Protein AF-0000000077292431 (afdb_homodimer)

Sequence (352 aa):
MPNAINTTAIQNATPGGQATSVAALAFNIATGLFAIATLGKRRKRHDHHDHYSYDQGYDHMLQESLFKVLSDLDEPSCLALGLCYAIGVPQHLATTVHTSLITMLSPETPAPFPWPEVNKAVTKYQYAALVGQWARMTEDKSMCQRVFPSCTLTPTQVIKSLSDMKISCHKGPDYNMPNAINTTAIQNATPGGQATSVAALAFNIATGLFAIATLGKRRKRHDHHDHYSYDQGYDHMLQESLFKVLSDLDEPSCLALGLCYAIGVPQHLATTVHTSLITMLSPETPAPFPWPEVNKAVTKYQYAALVGQWARMTEDKSMCQRVFPSCTLTPTQVIKSLSDMKISCHKGPDYN

Radius of gyration: 24.67 Å; Cα contacts (8 Å, |Δi|>4): 367; chains: 2; bounding box: 70×83×71 Å

Nearest PDB structures (foldseek):
  8q3i-assembly1_F  TM=2.383E-01  e=2.794E+00  Mycolicibacterium smegmatis MC2 155
  8q3i-assembly1_F  TM=2.455E-01  e=3.256E+00  Mycolicibacterium smegmatis MC2 155

Foldseek 3Di:
DPPPPPPPVQPPQDPLRNLLVLLQVLVVLLVVLQVVLVVVVVVPVPPPDDCVVVVVVVSVVSVLVSLVVSLVSCVLCLLLLLQLQLLQDDPVPHDPLSVVSCCRLPVDQQDDDDPVCCPGSSNSNSVSNVQSPVCNVVVPNCSSCVVRVSRPDHNVRSSVSNVVSVVVVVPPPPPD/DPPPPPPPVQPPQDPLRNLLVLLQVLVVLLVVLQVVLVVV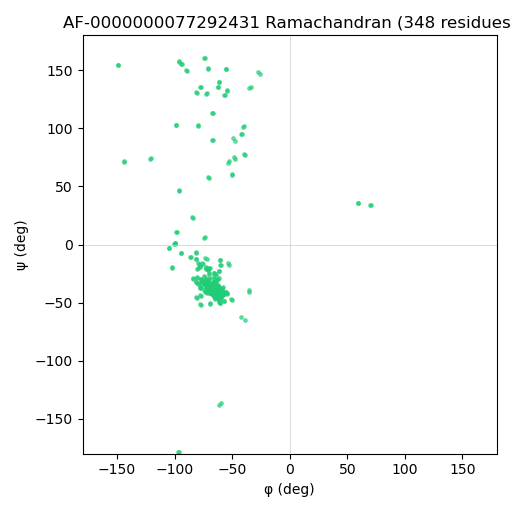VVVPVPPPDDCVVVVVVVSVVSVLVSLVVSLVSCVLCLLLLLQLLLLQDDPVPHDPLSVVSCCRLPVDQQDDDDPVCCPGSSNSNSVSNVQSPVCNVVVPNCSSCVVRVSRPDDNVSSSVSNVVSVVVVVPPPPPD

Secondary structure (DSSP, 8-state):
------GGGGTTS-HHHHHHHHHHHHHHHHHHHHHHHHHHHHHTTS--SSTHHHHHHHHHHHHHHHHHHHHHHTTT-HHHHHHHHHHHS-GGG--HHHHHHHHHH--SPP-PPPGGGTTSHHHHHHHHHHHHHHHHHHT-TTHHHHH-TT--S-HHHHHHHHHHHHHHHHS-----/------GGGGTTS-HHHHHHHHHHHHHHHHHHHHHHHHHHHHHTTT--SSTHHHHHHHHHHHHHHHHHHHHHHTTT-HHHHHHHHHHHS-GGG--HHHHHHHHHH--SPP-PPPGGGTTSHHHHHHHHHHHHHHHHHHT-TTHHHHH-TT--S-HHHHHHHHHHHHHHHHS-----

pLDDT: mean 74.59, std 23.17, range [25.44, 98.25]

Solvent-accessible surface area (backbone atoms only — not comparable to full-atom values): 19201 Å² total; per-residue (Å²): 133,84,82,72,78,77,70,62,80,73,63,77,45,51,85,73,41,48,50,49,47,32,31,36,50,24,46,51,49,44,52,52,51,49,52,52,53,54,55,53,57,61,62,49,68,67,69,78,82,85,63,63,68,63,48,54,52,50,49,49,50,50,50,51,50,49,27,38,54,34,43,63,49,25,68,46,30,37,51,36,25,29,36,7,41,40,55,27,45,56,74,92,73,55,50,71,61,34,52,50,41,38,56,71,66,44,69,57,79,67,51,87,64,43,55,94,45,61,83,42,48,57,35,59,39,41,48,21,34,36,49,6,47,48,22,43,76,69,68,37,88,58,46,42,58,60,27,34,62,68,25,86,60,52,54,68,54,39,50,52,46,44,45,57,46,52,52,51,64,67,58,52,81,74,80,119,132,85,82,73,76,77,71,64,79,72,63,78,45,52,85,76,40,47,51,48,48,32,30,36,50,24,47,51,50,45,53,53,51,49,51,51,54,54,54,55,56,61,62,49,67,67,70,77,80,83,63,64,68,61,49,53,53,52,49,49,51,50,50,49,50,49,27,38,54,37,42,62,50,26,68,45,30,37,51,35,24,30,37,8,40,41,54,27,44,57,73,91,72,57,50,71,60,33,52,51,42,36,56,70,66,43,72,58,80,66,51,88,66,44,54,94,46,61,84,42,48,59,36,57,39,39,47,20,33,37,49,6,47,48,22,42,75,68,69,39,88,57,46,43,55,61,28,32,61,70,24,85,61,52,52,68,54,40,48,51,44,45,47,56,47,52,53,52,65,67,57,52,81,76,80,117

Structure (mmCIF, N/CA/C/O backbone):
data_AF-0000000077292431-model_v1
#
loop_
_entity.id
_entity.type
_entity.pdbx_description
1 polymer 'Uncharacterized protein'
#
loop_
_atom_site.group_PDB
_atom_site.id
_atom_site.type_symbol
_atom_site.label_atom_id
_atom_site.label_alt_id
_atom_site.label_comp_id
_atom_site.label_asym_id
_atom_site.label_entity_id
_atom_site.label_seq_id
_atom_site.pdbx_PDB_ins_code
_atom_site.Cartn_x
_atom_site.Cartn_y
_atom_site.Cartn_z
_atom_site.occupancy
_atom_site.B_iso_or_equiv
_atom_site.auth_seq_id
_atom_site.auth_comp_id
_atom_site.auth_asym_id
_atom_site.auth_atom_id
_atom_site.pdbx_PDB_model_num
ATOM 1 N N . MET A 1 1 ? -6.938 -15.164 -47.5 1 25.44 1 MET A N 1
ATOM 2 C CA . MET A 1 1 ? -7.629 -16.125 -46.656 1 25.44 1 MET A CA 1
ATOM 3 C C . MET A 1 1 ? -7.441 -15.781 -45.188 1 25.44 1 MET A C 1
ATOM 5 O O . MET A 1 1 ? -6.309 -15.633 -44.719 1 25.44 1 MET A O 1
ATOM 9 N N . PRO A 1 2 ? -8.445 -15.047 -44.5 1 29.5 2 PRO A N 1
ATOM 10 C CA . PRO A 1 2 ? -8.398 -14.336 -43.219 1 29.5 2 PRO A CA 1
ATOM 11 C C . PRO A 1 2 ? -8.242 -15.281 -42.031 1 29.5 2 PRO A C 1
ATOM 13 O O . PRO A 1 2 ? -8.898 -16.328 -41.969 1 29.5 2 PRO A O 1
ATOM 16 N N . ASN A 1 3 ? -7.004 -15.586 -41.625 1 26.09 3 ASN A N 1
ATOM 17 C CA . ASN A 1 3 ? -6.645 -16.469 -40.5 1 26.09 3 ASN A CA 1
ATOM 18 C C . ASN A 1 3 ? -7.426 -16.109 -39.25 1 26.09 3 ASN A C 1
ATOM 20 O O . ASN A 1 3 ? -7.227 -15.039 -38.656 1 26.09 3 ASN A O 1
ATOM 24 N N . ALA A 1 4 ? -8.773 -16.469 -39.156 1 26.09 4 ALA A N 1
ATOM 25 C CA . ALA A 1 4 ? -9.734 -16.375 -38.062 1 26.09 4 ALA A CA 1
ATOM 26 C C . ALA A 1 4 ? -9.188 -17.031 -36.812 1 26.09 4 ALA A C 1
ATOM 28 O O . ALA A 1 4 ? -8.992 -18.25 -36.75 1 26.09 4 ALA A O 1
ATOM 29 N N . ILE A 1 5 ? -8.195 -16.453 -36.125 1 30.31 5 ILE A N 1
ATOM 30 C CA . ILE A 1 5 ? -7.789 -16.906 -34.812 1 30.31 5 ILE A CA 1
ATOM 31 C C . ILE A 1 5 ? -9.023 -17.219 -33.969 1 30.31 5 ILE A C 1
ATOM 33 O O . ILE A 1 5 ? -9.914 -16.375 -33.844 1 30.31 5 ILE A O 1
ATOM 37 N N . ASN A 1 6 ? -9.469 -18.453 -33.906 1 27 6 ASN A N 1
ATOM 38 C CA . ASN A 1 6 ? -10.609 -19.016 -33.188 1 27 6 ASN A CA 1
ATOM 39 C C . ASN A 1 6 ? -10.641 -18.547 -31.734 1 27 6 ASN A C 1
ATOM 41 O O . ASN A 1 6 ? -9.789 -18.938 -30.922 1 27 6 ASN A O 1
ATOM 45 N N . THR A 1 7 ? -11.234 -17.5 -31.359 1 30.98 7 THR A N 1
ATOM 46 C CA . THR A 1 7 ? -11.602 -16.891 -30.094 1 30.98 7 THR A CA 1
ATOM 47 C C . THR A 1 7 ? -12.391 -17.859 -29.234 1 30.98 7 THR A C 1
ATOM 49 O O . THR A 1 7 ? -12.781 -17.531 -28.109 1 30.98 7 THR A O 1
ATOM 52 N N . THR A 1 8 ? -12.914 -18.922 -29.797 1 29.17 8 THR A N 1
ATOM 53 C CA . THR A 1 8 ? -13.898 -19.719 -29.078 1 29.17 8 THR A CA 1
ATOM 54 C C . THR A 1 8 ? -13.242 -20.453 -27.906 1 29.17 8 THR A C 1
ATOM 56 O O . THR A 1 8 ? -13.93 -20.953 -27.016 1 29.17 8 THR A O 1
ATOM 59 N N . ALA A 1 9 ? -12.008 -20.938 -28.047 1 32.22 9 ALA A N 1
ATOM 60 C CA . ALA A 1 9 ? -11.492 -21.812 -27 1 32.22 9 ALA A CA 1
ATOM 61 C C . ALA A 1 9 ? -11.469 -21.094 -25.656 1 32.22 9 ALA A C 1
ATOM 63 O O . ALA A 1 9 ? -11.234 -21.719 -24.609 1 32.22 9 ALA A O 1
ATOM 64 N N . ILE A 1 10 ? -11.539 -19.766 -25.625 1 34.06 10 ILE A N 1
ATOM 65 C CA . ILE A 1 10 ? -11.398 -19.109 -24.344 1 34.06 10 ILE A CA 1
ATOM 66 C C . ILE A 1 10 ? -12.719 -19.172 -23.578 1 34.06 10 ILE A C 1
ATOM 68 O O . ILE A 1 10 ? -12.797 -18.766 -22.422 1 34.06 10 ILE A O 1
ATOM 72 N N . GLN A 1 11 ? -13.812 -19.469 -24.188 1 33.56 11 GLN A N 1
ATOM 73 C CA . GLN A 1 11 ? -15.109 -19.281 -23.547 1 33.56 11 GLN A CA 1
ATOM 74 C C . GLN A 1 11 ? -15.383 -20.406 -22.531 1 33.56 11 GLN A C 1
ATOM 76 O O . GLN A 1 11 ? -16.109 -20.188 -21.547 1 33.56 11 GLN A O 1
ATOM 81 N N . ASN A 1 12 ? -15.281 -21.625 -22.891 1 31.77 12 ASN A N 1
ATOM 82 C CA . ASN A 1 12 ? -15.867 -22.688 -22.078 1 31.77 12 ASN A CA 1
ATOM 83 C C . ASN A 1 12 ? -15.055 -22.938 -20.812 1 31.77 12 ASN A C 1
ATOM 85 O O . ASN A 1 12 ? -15.031 -24.062 -20.297 1 31.77 12 ASN A O 1
ATOM 89 N N . ALA A 1 13 ? -14.047 -22.172 -20.484 1 34.59 13 ALA A N 1
ATOM 90 C CA . ALA A 1 13 ? -13.375 -22.531 -19.234 1 34.59 13 ALA A CA 1
ATOM 91 C C . ALA A 1 13 ? -14.289 -22.312 -18.047 1 34.59 13 ALA A C 1
ATOM 93 O O . ALA A 1 13 ? -14.961 -21.281 -17.953 1 34.59 13 ALA A O 1
ATOM 94 N N . THR A 1 14 ? -14.727 -23.25 -17.344 1 36.59 14 THR A N 1
ATOM 95 C CA . THR A 1 14 ? -15.477 -23.219 -16.094 1 36.59 14 THR A CA 1
ATOM 96 C C . THR A 1 14 ? -15.031 -22.062 -15.219 1 36.59 14 THR A C 1
ATOM 98 O O . THR A 1 14 ? -13.852 -21.719 -15.195 1 36.59 14 THR A O 1
ATOM 101 N N . PRO A 1 15 ? -16.047 -21.312 -14.633 1 43.06 15 PRO A N 1
ATOM 102 C CA . PRO A 1 15 ? -15.688 -20.125 -13.867 1 43.06 15 PRO A CA 1
ATOM 103 C C . PRO A 1 15 ? -14.375 -20.281 -13.102 1 43.06 15 PRO A C 1
ATOM 105 O O . PRO A 1 15 ? -13.625 -19.312 -12.953 1 43.06 15 PRO A O 1
ATOM 108 N N . GLY A 1 16 ? -14.055 -21.406 -12.523 1 47.59 16 GLY A N 1
ATOM 109 C CA . GLY A 1 16 ? -12.797 -21.797 -11.906 1 47.59 16 GLY A CA 1
ATOM 110 C C . GLY A 1 16 ? -11.648 -21.875 -12.891 1 47.59 16 GLY A C 1
ATOM 111 O O . GLY A 1 16 ? -10.484 -21.781 -12.5 1 47.59 16 GLY A O 1
ATOM 112 N N . GLY A 1 17 ? -11.93 -22.125 -14.102 1 51 17 GLY A N 1
ATOM 113 C CA . GLY A 1 17 ? -10.969 -22.422 -15.148 1 51 17 GLY A CA 1
ATOM 114 C C . GLY A 1 17 ? -10.297 -21.172 -15.703 1 51 17 GLY A C 1
ATOM 115 O O . GLY A 1 17 ? -9.117 -21.203 -16.047 1 51 17 GLY A O 1
ATOM 116 N N . GLN A 1 18 ? -11.07 -20.172 -15.695 1 53.16 18 GLN A N 1
ATOM 117 C CA . GLN A 1 18 ? -10.531 -18.984 -16.344 1 53.16 18 GLN A CA 1
ATOM 118 C C . GLN A 1 18 ? -9.469 -18.328 -15.469 1 53.16 18 GLN A C 1
ATOM 120 O O . GLN A 1 18 ? -8.43 -17.891 -15.977 1 53.16 18 GLN A O 1
ATOM 125 N N . ALA A 1 19 ? -9.727 -18.328 -14.203 1 57.84 19 ALA A N 1
ATOM 126 C CA . ALA A 1 19 ? -8.742 -17.703 -13.328 1 57.84 19 ALA A CA 1
ATOM 127 C C . ALA A 1 19 ? -7.445 -18.5 -13.297 1 57.84 19 ALA A C 1
ATOM 129 O O . ALA A 1 19 ? -6.355 -17.922 -13.305 1 57.84 19 ALA A O 1
ATOM 130 N N . THR A 1 20 ? -7.641 -19.844 -13.305 1 59.38 20 THR A N 1
ATOM 131 C CA . THR A 1 20 ? -6.449 -20.688 -13.266 1 59.38 20 THR A CA 1
ATOM 132 C C . THR A 1 20 ? -5.602 -20.484 -14.516 1 59.38 20 THR A C 1
ATOM 134 O O . THR A 1 20 ? -4.375 -20.391 -14.438 1 59.38 20 THR A O 1
ATOM 137 N N . SER A 1 21 ? -6.398 -20.219 -15.562 1 65 21 SER A N 1
ATOM 138 C CA . SER A 1 21 ? -5.66 -20.094 -16.812 1 65 21 SER A CA 1
ATOM 139 C C . SER A 1 21 ? -4.949 -18.734 -16.906 1 65 21 SER A C 1
ATOM 141 O O . SER A 1 21 ? -3.797 -18.672 -17.328 1 65 21 SER A O 1
ATOM 143 N N . VAL A 1 22 ? -5.566 -17.766 -16.266 1 64.69 22 VAL A N 1
ATOM 144 C CA . VAL A 1 22 ? -4.98 -16.422 -16.375 1 64.69 22 VAL A CA 1
ATOM 145 C C . VAL A 1 22 ? -3.771 -16.312 -15.453 1 64.69 22 VAL A C 1
ATOM 147 O O . VAL A 1 22 ? -2.738 -15.758 -15.836 1 64.69 22 VAL A O 1
ATOM 150 N N . ALA A 1 23 ? -3.926 -16.938 -14.32 1 71.06 23 ALA A N 1
ATOM 151 C CA . ALA A 1 23 ? -2.805 -16.906 -13.383 1 71.06 23 ALA A CA 1
ATOM 152 C C . ALA A 1 23 ? -1.606 -17.672 -13.938 1 71.06 23 ALA A C 1
ATOM 154 O O . ALA A 1 23 ? -0.467 -17.219 -13.844 1 71.06 23 ALA A O 1
ATOM 155 N N . ALA A 1 24 ? -1.954 -18.781 -14.492 1 72.06 24 ALA A N 1
ATOM 156 C CA . ALA A 1 24 ? -0.907 -19.625 -15.062 1 72.06 24 ALA A CA 1
ATOM 157 C C . ALA A 1 24 ? -0.244 -18.953 -16.266 1 72.06 24 ALA A C 1
ATOM 159 O O . ALA A 1 24 ? 0.983 -18.969 -16.391 1 72.06 24 ALA A O 1
ATOM 160 N N . LEU A 1 25 ? -1.062 -18.391 -17.078 1 68.88 25 LEU A N 1
ATOM 161 C CA . LEU A 1 25 ? -0.536 -17.672 -18.234 1 68.88 25 LEU A CA 1
ATOM 162 C C . LEU A 1 25 ? 0.327 -16.484 -17.797 1 68.88 25 LEU A C 1
ATOM 164 O O . LEU A 1 25 ? 1.433 -16.297 -18.312 1 68.88 25 LEU A O 1
ATOM 168 N N . ALA A 1 26 ? -0.159 -15.75 -16.812 1 74.44 26 ALA A N 1
ATOM 169 C CA . ALA A 1 26 ? 0.609 -14.617 -16.297 1 74.44 26 ALA A CA 1
ATOM 170 C C . ALA A 1 26 ? 1.941 -15.07 -15.719 1 74.44 26 ALA A C 1
ATOM 172 O O . ALA A 1 26 ? 2.967 -14.414 -15.906 1 74.44 26 ALA A O 1
ATOM 173 N N . PHE A 1 27 ? 1.897 -16.188 -15.125 1 74 27 PHE A N 1
ATOM 174 C CA . PHE A 1 27 ? 3.111 -16.719 -14.516 1 74 27 PHE A CA 1
ATOM 175 C C . PHE A 1 27 ? 4.105 -17.156 -15.586 1 74 27 PHE A C 1
ATOM 177 O O . PHE A 1 27 ? 5.305 -16.891 -15.461 1 74 27 PHE A O 1
ATOM 184 N N . ASN A 1 28 ? 3.635 -17.766 -16.609 1 68.94 28 ASN A N 1
ATOM 185 C CA . ASN A 1 28 ? 4.512 -18.188 -17.688 1 68.94 28 ASN A CA 1
ATOM 186 C C . ASN A 1 28 ? 5.148 -16.984 -18.391 1 68.94 28 ASN A C 1
ATOM 188 O O . ASN A 1 28 ? 6.34 -17 -18.719 1 68.94 28 ASN A O 1
ATOM 192 N N . ILE A 1 29 ? 4.359 -15.984 -18.5 1 66 29 ILE A N 1
ATOM 193 C CA . ILE A 1 29 ? 4.867 -14.766 -19.125 1 66 29 ILE A CA 1
ATOM 194 C C . ILE A 1 29 ? 5.883 -14.102 -18.203 1 66 29 ILE A C 1
ATOM 196 O O . ILE A 1 29 ? 6.949 -13.672 -18.641 1 66 29 ILE A O 1
ATOM 200 N N . ALA A 1 30 ? 5.547 -14.234 -16.938 1 71.75 30 ALA A N 1
ATOM 201 C CA . ALA A 1 30 ? 6.473 -13.656 -15.961 1 71.75 30 ALA A CA 1
ATOM 202 C C . ALA A 1 30 ? 7.812 -14.398 -15.977 1 71.75 30 ALA A C 1
ATOM 204 O O . ALA A 1 30 ? 8.875 -13.766 -16 1 71.75 30 ALA A O 1
ATOM 205 N N . THR A 1 31 ? 7.73 -15.648 -16.031 1 69.81 31 THR A N 1
ATOM 206 C CA . THR A 1 31 ? 8.945 -16.453 -16.047 1 69.81 31 THR A CA 1
ATOM 207 C C . THR A 1 31 ? 9.758 -16.188 -17.312 1 69.81 31 THR A C 1
ATOM 209 O O . THR A 1 31 ? 10.977 -16.047 -17.266 1 69.81 31 THR A O 1
ATOM 212 N N . GLY A 1 32 ? 9.062 -16.141 -18.359 1 65.56 32 GLY A N 1
ATOM 213 C CA . GLY A 1 32 ? 9.727 -15.844 -19.625 1 65.56 32 GLY A CA 1
ATOM 214 C C . GLY A 1 32 ? 10.359 -14.469 -19.656 1 65.56 32 GLY A C 1
ATOM 215 O O . GLY A 1 32 ? 11.516 -14.32 -20.047 1 65.56 32 GLY A O 1
ATOM 216 N N . LEU A 1 33 ? 9.625 -13.523 -19.172 1 64.69 33 LEU A N 1
ATOM 217 C CA . LEU A 1 33 ? 10.086 -12.148 -19.188 1 64.69 33 LEU A CA 1
ATOM 218 C C . LEU A 1 33 ? 11.273 -11.961 -18.234 1 64.69 33 LEU A C 1
ATOM 220 O O . LEU A 1 33 ? 12.234 -11.273 -18.578 1 64.69 33 LEU A O 1
ATOM 224 N N . PHE A 1 34 ? 11.234 -12.617 -17.156 1 65.62 34 PHE A N 1
ATOM 225 C CA . PHE A 1 34 ? 12.297 -12.461 -16.172 1 65.62 34 PHE A CA 1
ATOM 226 C C . PHE A 1 34 ? 13.547 -13.219 -16.609 1 65.62 34 PHE A C 1
ATOM 228 O O . PHE A 1 34 ? 14.672 -12.805 -16.297 1 65.62 34 PHE A O 1
ATOM 235 N N . ALA A 1 35 ? 13.289 -14.297 -17.328 1 62.72 35 ALA A N 1
ATOM 236 C CA . ALA A 1 35 ? 14.422 -15.008 -17.922 1 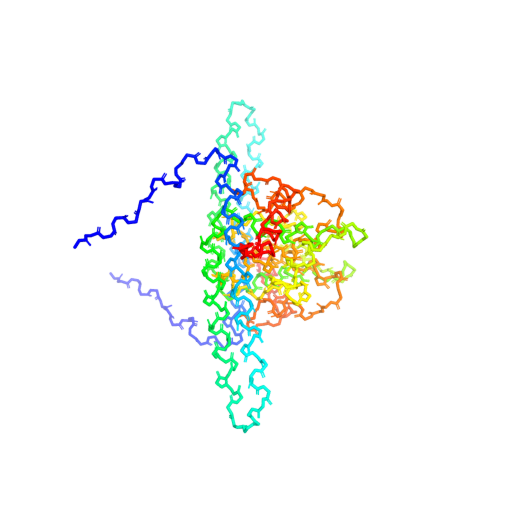62.72 35 ALA A CA 1
ATOM 237 C C . ALA A 1 35 ? 15.133 -14.133 -18.953 1 62.72 35 ALA A C 1
ATOM 239 O O . ALA A 1 35 ? 16.359 -14.094 -19 1 62.72 35 ALA A O 1
ATOM 240 N N . ILE A 1 36 ? 14.391 -13.391 -19.609 1 55.88 36 ILE A N 1
ATOM 241 C CA . ILE A 1 36 ? 14.938 -12.5 -20.609 1 55.88 36 ILE A CA 1
ATOM 242 C C . ILE A 1 36 ? 15.672 -11.344 -19.938 1 55.88 36 ILE A C 1
ATOM 244 O O . ILE A 1 36 ? 16.766 -10.969 -20.359 1 55.88 36 ILE A O 1
ATOM 248 N N . ALA A 1 37 ? 15.133 -10.875 -18.922 1 58.09 37 ALA A N 1
ATOM 249 C CA . ALA A 1 37 ? 15.727 -9.734 -18.219 1 58.09 37 ALA A CA 1
ATOM 250 C C . ALA A 1 37 ? 17.031 -10.141 -17.531 1 58.09 37 ALA A C 1
ATOM 252 O O . ALA A 1 37 ? 17.969 -9.352 -17.469 1 58.09 37 ALA A O 1
ATOM 253 N N . THR A 1 38 ? 17.125 -11.25 -16.922 1 56.38 38 THR A N 1
ATOM 254 C CA . THR A 1 38 ? 18.297 -11.758 -16.25 1 56.38 38 THR A CA 1
ATOM 255 C C . THR A 1 38 ? 19.406 -12.094 -17.25 1 56.38 38 THR A C 1
ATOM 257 O O . THR A 1 38 ? 20.594 -11.938 -16.938 1 56.38 38 THR A O 1
ATOM 260 N N . LEU A 1 39 ? 19.109 -12.602 -18.359 1 52.38 39 LEU A N 1
ATOM 261 C CA . LEU A 1 39 ? 20.078 -12.883 -19.422 1 52.38 39 LEU A CA 1
ATOM 262 C C . LEU A 1 39 ? 20.672 -11.594 -19.969 1 52.38 39 LEU A C 1
ATOM 264 O O . LEU A 1 39 ? 21.828 -11.555 -20.375 1 52.38 39 LEU A O 1
ATOM 268 N N . GLY A 1 40 ? 19.938 -10.617 -19.906 1 45.31 40 GLY A N 1
ATOM 269 C CA . GLY A 1 40 ? 20.438 -9.32 -20.344 1 45.31 40 GLY A CA 1
ATOM 270 C C . GLY A 1 40 ? 21.422 -8.703 -19.375 1 45.31 40 GLY A C 1
ATOM 271 O O . GLY A 1 40 ? 22.344 -8 -19.781 1 45.31 40 GLY A O 1
ATOM 272 N N . LYS A 1 41 ? 21.297 -8.977 -18.078 1 49.59 41 LYS A N 1
ATOM 273 C CA . LYS A 1 41 ? 22.266 -8.484 -17.109 1 49.59 41 LYS A CA 1
ATOM 274 C C . LYS A 1 41 ? 23.609 -9.211 -17.266 1 49.59 41 LYS A C 1
ATOM 276 O O . LYS A 1 41 ? 24.672 -8.633 -17.016 1 49.59 41 LYS A O 1
ATOM 281 N N . ARG A 1 42 ? 23.719 -10.523 -17.578 1 46.16 42 ARG A N 1
ATOM 282 C CA . ARG A 1 42 ? 24.953 -11.266 -17.766 1 46.16 42 ARG A CA 1
ATOM 283 C C . ARG A 1 42 ? 25.703 -10.766 -19 1 46.16 42 ARG A C 1
ATOM 285 O O . ARG A 1 42 ? 26.938 -10.75 -19.016 1 46.16 42 ARG A O 1
ATOM 292 N N . ARG A 1 43 ? 25.156 -10.398 -19.938 1 42.31 43 ARG A N 1
ATOM 293 C CA . ARG A 1 43 ? 25.922 -9.93 -21.078 1 42.31 43 ARG A CA 1
ATOM 294 C C . ARG A 1 43 ? 26.562 -8.57 -20.797 1 42.31 43 ARG A C 1
ATOM 296 O O . ARG A 1 43 ? 27.516 -8.172 -21.469 1 42.31 43 ARG A O 1
ATOM 303 N N . LYS A 1 44 ? 26 -7.938 -19.875 1 43.16 44 LYS A N 1
ATOM 304 C CA . LYS A 1 44 ? 26.562 -6.605 -19.703 1 43.16 44 LYS A CA 1
ATOM 305 C C . LYS A 1 44 ? 27.859 -6.664 -18.891 1 43.16 44 LYS A C 1
ATOM 307 O O . LYS A 1 44 ? 28.562 -5.66 -18.75 1 43.16 44 LYS A O 1
ATOM 312 N N . ARG A 1 45 ? 27.969 -7.758 -18.156 1 41.62 45 ARG A N 1
ATOM 313 C CA . ARG A 1 45 ? 29.188 -7.625 -17.375 1 41.62 45 ARG A CA 1
ATOM 314 C C . ARG A 1 45 ? 30.406 -7.516 -18.297 1 41.62 45 ARG A C 1
ATOM 316 O O . ARG A 1 45 ? 31.531 -7.297 -17.828 1 41.62 45 ARG A O 1
ATOM 323 N N . HIS A 1 46 ? 30.344 -8.086 -19.422 1 35.19 46 HIS A N 1
ATOM 324 C CA . HIS A 1 46 ? 31.641 -7.977 -20.062 1 35.19 46 HIS A CA 1
ATOM 325 C C . HIS A 1 46 ? 31.938 -6.535 -20.469 1 35.19 46 HIS A C 1
ATOM 327 O O . HIS A 1 46 ? 33.062 -6.207 -20.844 1 35.19 46 HIS A O 1
ATOM 333 N N . ASP A 1 47 ? 31.094 -5.809 -21.141 1 37.41 47 ASP A N 1
ATOM 334 C CA . ASP A 1 47 ? 31.672 -4.602 -21.734 1 37.41 47 ASP A CA 1
ATOM 335 C C . ASP A 1 47 ? 31.797 -3.492 -20.688 1 37.41 47 ASP A C 1
ATOM 337 O O . ASP A 1 47 ? 30.797 -3.092 -20.078 1 37.41 47 ASP A O 1
ATOM 341 N N . HIS A 1 48 ? 32.938 -3.186 -20.109 1 35.06 48 HIS A N 1
ATOM 342 C CA . HIS A 1 48 ? 33.5 -2.279 -19.109 1 35.06 48 HIS A CA 1
ATOM 343 C C . HIS A 1 48 ? 32.875 -0.891 -19.219 1 35.06 48 HIS A C 1
ATOM 345 O O . HIS A 1 48 ? 32.969 -0.091 -18.297 1 35.06 48 HIS A O 1
ATOM 351 N N . HIS A 1 49 ? 33.156 -0.167 -20.484 1 35.34 49 HIS A N 1
ATOM 352 C CA . HIS A 1 49 ? 33.375 1.277 -20.422 1 35.34 49 HIS A CA 1
ATOM 353 C C . HIS A 1 49 ? 32.125 1.979 -19.875 1 35.34 49 HIS A C 1
ATOM 355 O O . HIS A 1 49 ? 32.219 2.674 -18.859 1 35.34 49 HIS A O 1
ATOM 361 N N . ASP A 1 50 ? 31.734 3.193 -20.531 1 37.06 50 ASP A N 1
ATOM 362 C CA . ASP A 1 50 ? 31.047 4.453 -20.297 1 37.06 50 ASP A CA 1
ATOM 363 C C . ASP A 1 50 ? 29.547 4.234 -20.125 1 37.06 50 ASP A C 1
ATOM 365 O O . ASP A 1 50 ? 28.781 5.191 -20 1 37.06 50 ASP A O 1
ATOM 369 N N . HIS A 1 51 ? 28.859 3.137 -20.562 1 37.25 51 HIS A N 1
ATOM 370 C CA . HIS A 1 51 ? 27.438 3.025 -20.875 1 37.25 51 HIS A CA 1
ATOM 371 C C . HIS A 1 51 ? 26.625 2.74 -19.625 1 37.25 51 HIS A C 1
ATOM 373 O O . HIS A 1 51 ? 25.547 2.129 -19.703 1 37.25 51 HIS A O 1
ATOM 379 N N . TYR A 1 52 ? 27.047 3.039 -18.578 1 39.91 52 TYR A N 1
ATOM 380 C CA . TYR A 1 52 ? 26.422 2.682 -17.312 1 39.91 52 TYR A CA 1
ATOM 381 C C . TYR A 1 52 ? 25.016 3.277 -17.219 1 39.91 52 TYR A C 1
ATOM 383 O O . TYR A 1 52 ? 24.094 2.623 -16.734 1 39.91 52 TYR A O 1
ATOM 391 N N . SER A 1 53 ? 24.875 4.621 -17.5 1 45.62 53 SER A N 1
ATOM 392 C CA . SER A 1 53 ? 23.641 5.34 -17.203 1 45.62 53 SER A CA 1
ATOM 393 C C . SER A 1 53 ? 22.5 4.863 -18.078 1 45.62 53 SER A C 1
ATOM 395 O O . SER A 1 53 ? 21.359 4.766 -17.625 1 45.62 53 SER A O 1
ATOM 397 N N . TYR A 1 54 ? 22.812 4.598 -19.422 1 41.25 54 TYR A N 1
ATOM 398 C CA . TYR A 1 54 ? 21.828 4.145 -20.406 1 41.25 54 TYR A CA 1
ATOM 399 C C . TYR A 1 54 ? 21.312 2.758 -20.047 1 41.25 54 TYR A C 1
ATOM 401 O O . TYR A 1 54 ? 20.125 2.467 -20.234 1 41.25 54 TYR A O 1
ATOM 409 N N . ASP A 1 55 ? 22.094 2.057 -19.344 1 47.59 55 ASP A N 1
ATOM 410 C CA . ASP A 1 55 ? 21.734 0.667 -19.062 1 47.59 55 ASP A CA 1
ATOM 411 C C . ASP A 1 55 ? 20.734 0.576 -17.922 1 47.59 55 ASP A C 1
ATOM 413 O O . ASP A 1 55 ? 19.766 -0.183 -18 1 47.59 55 ASP A O 1
ATOM 417 N N . GLN A 1 56 ? 20.891 1.631 -17.062 1 54.31 56 GLN A N 1
ATOM 418 C CA . GLN A 1 56 ? 19.953 1.6 -15.945 1 54.31 56 GLN A CA 1
ATOM 419 C C . GLN A 1 56 ? 18.562 2.07 -16.375 1 54.31 56 GLN A C 1
ATOM 421 O O . GLN A 1 56 ? 17.547 1.494 -15.984 1 54.31 56 GLN A O 1
ATOM 426 N N . GLY A 1 57 ? 18.609 3.027 -17.281 1 58.22 57 GLY A N 1
ATOM 427 C CA . GLY A 1 57 ? 17.359 3.539 -17.828 1 58.22 57 GLY A CA 1
ATOM 428 C C . GLY A 1 57 ? 16.641 2.535 -18.703 1 58.22 57 GLY A C 1
ATOM 429 O O . GLY A 1 57 ? 15.422 2.355 -18.594 1 58.22 57 GLY A O 1
ATOM 430 N N . TYR A 1 58 ? 17.438 1.778 -19.594 1 61.75 58 TYR A N 1
ATOM 431 C CA . TYR A 1 58 ? 16.875 0.771 -20.484 1 61.75 58 TYR A CA 1
ATOM 432 C C . TYR A 1 58 ? 16.328 -0.411 -19.688 1 61.75 58 TYR A C 1
ATOM 434 O O . TYR A 1 58 ? 15.234 -0.903 -19.969 1 61.75 58 TYR A O 1
ATOM 442 N N . ASP A 1 59 ? 17.016 -0.688 -18.672 1 71.06 59 ASP A N 1
ATOM 443 C CA . ASP A 1 59 ? 16.594 -1.792 -17.828 1 71.06 59 ASP A CA 1
ATOM 444 C C . ASP A 1 59 ? 15.32 -1.438 -17.062 1 71.06 59 ASP A C 1
ATOM 446 O O . ASP A 1 59 ? 14.414 -2.262 -16.938 1 71.06 59 ASP A O 1
ATOM 450 N N . HIS A 1 60 ? 15.25 -0.126 -16.734 1 75.62 60 HIS A N 1
ATOM 451 C CA . HIS A 1 60 ? 14.055 0.303 -16.016 1 75.62 60 HIS A CA 1
ATOM 452 C C . HIS A 1 60 ? 12.844 0.339 -16.953 1 75.62 60 HIS A C 1
ATOM 454 O O . HIS A 1 60 ? 11.742 -0.056 -16.562 1 75.62 60 HIS A O 1
ATOM 460 N N . MET A 1 61 ? 13.164 0.694 -18.141 1 77.38 61 MET A N 1
ATOM 461 C CA . MET A 1 61 ? 12.086 0.754 -19.109 1 77.38 61 MET A CA 1
ATOM 462 C C . MET A 1 61 ? 11.602 -0.646 -19.484 1 77.38 61 MET A C 1
ATOM 464 O O . MET A 1 61 ? 10.398 -0.89 -19.562 1 77.38 61 MET A O 1
ATOM 468 N N . LEU A 1 62 ? 12.523 -1.516 -19.641 1 79.19 62 LEU A N 1
ATOM 469 C CA . LEU A 1 62 ? 12.18 -2.895 -19.969 1 79.19 62 LEU A CA 1
ATOM 470 C C . LEU A 1 62 ? 11.414 -3.557 -18.828 1 79.19 62 LEU A C 1
ATOM 472 O O . LEU A 1 62 ? 10.414 -4.234 -19.062 1 79.19 62 LEU A O 1
ATOM 476 N N . GLN A 1 63 ? 11.773 -3.318 -17.625 1 78.38 63 GLN A N 1
ATOM 477 C CA . GLN A 1 63 ? 11.109 -3.889 -16.469 1 78.38 63 GLN A CA 1
ATOM 478 C C . GLN A 1 63 ? 9.688 -3.361 -16.328 1 78.38 63 GLN A C 1
ATOM 480 O O . GLN A 1 63 ? 8.758 -4.129 -16.078 1 78.38 63 GLN A O 1
ATOM 485 N N . GLU A 1 64 ? 9.625 -2.096 -16.594 1 82.31 64 GLU A N 1
ATOM 486 C CA . GLU A 1 64 ? 8.289 -1.504 -16.5 1 82.31 64 GLU A CA 1
ATOM 487 C C . GLU A 1 64 ? 7.355 -2.082 -17.562 1 82.31 64 GLU A C 1
ATOM 489 O O . GLU A 1 64 ? 6.176 -2.32 -17.297 1 82.31 64 GLU A O 1
ATOM 494 N N . SER A 1 65 ? 7.949 -2.27 -18.719 1 83.75 65 SER A N 1
ATOM 495 C CA . SER A 1 65 ? 7.145 -2.832 -19.797 1 83.75 65 SER A CA 1
ATOM 496 C C . SER A 1 65 ? 6.734 -4.27 -19.484 1 83.75 65 SER A C 1
ATOM 498 O O . SER A 1 65 ? 5.602 -4.668 -19.75 1 83.75 65 SER A O 1
ATOM 500 N N . LEU A 1 66 ? 7.652 -4.957 -18.953 1 83.69 66 LEU A N 1
ATOM 501 C CA . LEU A 1 66 ? 7.379 -6.344 -18.609 1 83.69 66 LEU A CA 1
ATOM 502 C C . LEU A 1 66 ? 6.289 -6.43 -17.547 1 83.69 66 LEU A C 1
ATOM 504 O O . LEU A 1 66 ? 5.352 -7.223 -17.672 1 83.69 66 LEU A O 1
ATOM 508 N N . PHE A 1 67 ? 6.355 -5.57 -16.60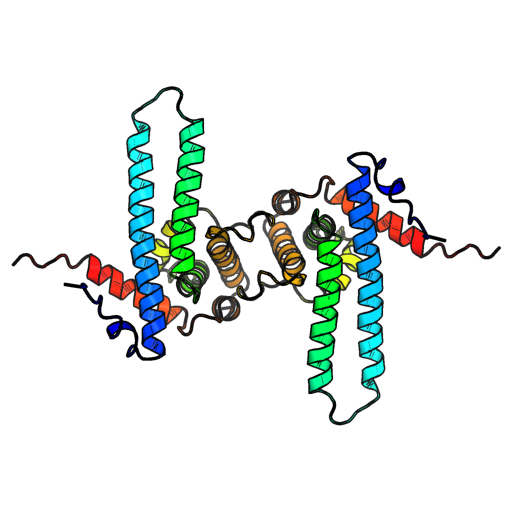9 1 88.31 67 PHE A N 1
ATOM 509 C CA . PHE A 1 67 ? 5.352 -5.594 -15.555 1 88.31 67 PHE A CA 1
ATOM 510 C C . PHE A 1 67 ? 4.02 -5.059 -16.062 1 88.31 67 PHE A C 1
ATOM 512 O O . PHE A 1 67 ? 2.957 -5.484 -15.602 1 88.31 67 PHE A O 1
ATOM 519 N N . LYS A 1 68 ? 4.16 -4.23 -17 1 88.56 68 LYS A N 1
ATOM 520 C CA . LYS A 1 68 ? 2.908 -3.768 -17.594 1 88.56 68 LYS A CA 1
ATOM 521 C C . LYS A 1 68 ? 2.166 -4.91 -18.281 1 88.56 68 LYS A C 1
ATOM 523 O O . LYS A 1 68 ? 0.957 -5.066 -18.094 1 88.56 68 LYS A O 1
ATOM 528 N N . VAL A 1 69 ? 2.902 -5.688 -19.062 1 87.06 69 VAL A N 1
ATOM 529 C CA . VAL A 1 69 ? 2.316 -6.836 -19.734 1 87.06 69 VAL A CA 1
ATOM 530 C C . VAL A 1 69 ? 1.804 -7.84 -18.703 1 87.06 69 VAL A C 1
ATOM 532 O O . VAL A 1 69 ? 0.68 -8.336 -18.828 1 87.06 69 VAL A O 1
ATOM 535 N N . LEU A 1 70 ? 2.543 -8.062 -17.703 1 88.12 70 LEU A N 1
ATOM 536 C CA . LEU A 1 70 ? 2.184 -9.016 -16.656 1 88.12 70 LEU A CA 1
ATOM 537 C C . LEU A 1 70 ? 0.926 -8.562 -15.922 1 88.12 70 LEU A C 1
ATOM 539 O O . LEU A 1 70 ? 0.024 -9.367 -15.672 1 88.12 70 LEU A O 1
ATOM 543 N N . SER A 1 71 ? 0.935 -7.289 -15.656 1 89.94 71 SER A N 1
ATOM 544 C CA . SER A 1 71 ? -0.202 -6.75 -14.914 1 89.94 71 SER A CA 1
ATOM 545 C C . SER A 1 71 ? -1.479 -6.801 -15.75 1 89.94 71 SER A C 1
ATOM 547 O O . SER A 1 71 ? -2.566 -7.027 -15.211 1 89.94 71 SER A O 1
ATOM 549 N N . ASP A 1 72 ? -1.319 -6.598 -17.031 1 86.88 72 ASP A N 1
ATOM 550 C CA . ASP A 1 72 ? -2.48 -6.68 -17.922 1 86.88 72 ASP A CA 1
ATOM 551 C C . ASP A 1 72 ? -3 -8.117 -18 1 86.88 72 ASP A C 1
ATOM 553 O O . ASP A 1 72 ? -4.211 -8.344 -18.016 1 86.88 72 ASP A O 1
ATOM 557 N N . LEU A 1 73 ? -2.104 -9.07 -18.031 1 86.44 73 LEU A N 1
ATOM 558 C CA . LEU A 1 73 ? -2.469 -10.477 -18.094 1 86.44 73 LEU A CA 1
ATOM 559 C C . LEU A 1 73 ? -3.043 -10.961 -16.766 1 86.44 73 LEU A C 1
ATOM 561 O O . LEU A 1 73 ? -3.912 -11.836 -16.734 1 86.44 73 LEU A O 1
ATOM 565 N N . A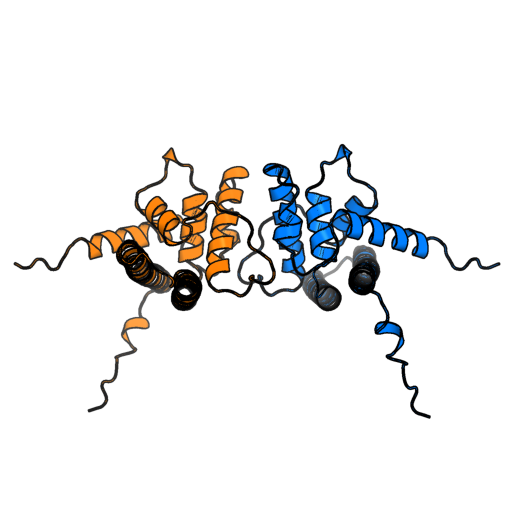SP A 1 74 ? -2.58 -10.359 -15.742 1 92.19 74 ASP A N 1
ATOM 566 C CA . ASP A 1 74 ? -3.02 -10.703 -14.391 1 92.19 74 ASP A CA 1
ATOM 567 C C . ASP A 1 74 ? -4.125 -9.758 -13.922 1 92.19 74 ASP A C 1
ATOM 569 O O . ASP A 1 74 ? -4.09 -9.273 -12.789 1 92.19 74 ASP A O 1
ATOM 573 N N . GLU A 1 75 ? -5.117 -9.523 -14.766 1 89.56 75 GLU A N 1
ATOM 574 C CA . GLU A 1 75 ? -6.199 -8.586 -14.484 1 89.56 75 GLU A CA 1
ATOM 575 C C . GLU A 1 75 ? -6.945 -8.977 -13.211 1 89.56 75 GLU A C 1
ATOM 577 O O . GLU A 1 75 ? -7.258 -8.125 -12.383 1 89.56 75 GLU A O 1
ATOM 582 N N . PRO A 1 76 ? -7.129 -10.297 -12.961 1 92.5 76 PRO A N 1
ATOM 583 C CA . PRO A 1 76 ? -7.816 -10.664 -11.727 1 92.5 76 PRO A CA 1
ATOM 584 C C . PRO A 1 76 ? -6.895 -10.648 -10.508 1 92.5 76 PRO A C 1
ATOM 586 O O . PRO A 1 76 ? -7.348 -10.852 -9.383 1 92.5 76 PRO A O 1
ATOM 589 N N . SER A 1 77 ? -5.586 -10.453 -10.688 1 95.62 77 SER A N 1
ATOM 590 C CA . SER A 1 77 ? -4.574 -10.305 -9.641 1 95.62 77 SER A CA 1
ATOM 591 C C . SER A 1 77 ? -4.344 -11.625 -8.914 1 95.62 77 SER A C 1
ATOM 593 O O . SER A 1 77 ? -4.137 -11.633 -7.695 1 95.62 77 SER A O 1
ATOM 595 N N . CYS A 1 78 ? -4.449 -12.742 -9.617 1 94.69 78 CYS A N 1
ATOM 596 C CA . CYS A 1 78 ? -4.207 -14.047 -8.992 1 94.69 78 CYS A CA 1
ATOM 597 C C . CYS A 1 78 ? -2.721 -14.258 -8.742 1 94.69 78 CYS A C 1
ATOM 599 O O . CYS A 1 78 ? -2.34 -14.891 -7.754 1 94.69 78 CYS A O 1
ATOM 601 N N . LEU A 1 79 ? -1.892 -13.75 -9.625 1 94.62 79 LEU A N 1
ATOM 602 C CA . LEU A 1 79 ? -0.454 -13.852 -9.406 1 94.62 79 LEU A CA 1
ATOM 603 C C . LEU A 1 79 ? -0.024 -13.008 -8.203 1 94.62 79 LEU A C 1
ATOM 605 O O . LEU A 1 79 ? 0.842 -13.422 -7.43 1 94.62 79 LEU A O 1
ATOM 609 N N . ALA A 1 80 ? -0.622 -11.836 -8.094 1 96.31 80 ALA A N 1
ATOM 610 C CA . ALA A 1 80 ? -0.367 -11.008 -6.922 1 96.31 80 ALA A CA 1
ATOM 611 C C . ALA A 1 80 ? -0.82 -11.703 -5.641 1 96.31 80 ALA A C 1
ATOM 613 O O . ALA A 1 80 ? -0.125 -11.664 -4.625 1 96.31 80 ALA A O 1
ATOM 614 N N . LEU A 1 81 ? -1.966 -12.352 -5.695 1 97.81 81 LEU A N 1
ATOM 615 C CA . LEU A 1 81 ? -2.463 -13.141 -4.574 1 97.81 81 LEU A CA 1
ATOM 616 C C . LEU A 1 81 ? -1.477 -14.25 -4.211 1 97.81 81 LEU A C 1
ATOM 618 O O . LEU A 1 81 ? -1.182 -14.461 -3.033 1 97.81 81 LEU A O 1
ATOM 622 N N . GLY A 1 82 ? -0.977 -14.945 -5.223 1 96.25 82 GLY A N 1
ATOM 623 C CA . GLY A 1 82 ? 0.01 -15.992 -5.004 1 96.25 82 GLY A CA 1
ATOM 624 C C . GLY A 1 82 ? 1.283 -15.484 -4.355 1 96.25 82 GLY A C 1
ATOM 625 O O . GLY A 1 82 ? 1.82 -16.125 -3.449 1 96.25 82 GLY A O 1
ATOM 626 N N . LEU A 1 83 ? 1.758 -14.344 -4.871 1 96.31 83 LEU A N 1
ATOM 627 C CA . LEU A 1 83 ? 2.961 -13.75 -4.305 1 96.31 83 LEU A CA 1
ATOM 628 C C . LEU A 1 83 ? 2.748 -13.375 -2.84 1 96.31 83 LEU A C 1
ATOM 630 O O . LEU A 1 83 ? 3.598 -13.664 -1.993 1 96.31 83 LEU A O 1
ATOM 634 N N . CYS A 1 84 ? 1.625 -12.664 -2.572 1 98.06 84 CYS A N 1
ATOM 635 C CA . CYS A 1 84 ? 1.262 -12.32 -1.201 1 98.06 84 CYS A CA 1
ATOM 636 C C . CYS A 1 84 ? 1.278 -13.555 -0.305 1 98.06 84 CYS A C 1
ATOM 638 O O . CYS A 1 84 ? 1.866 -13.531 0.777 1 98.06 84 CYS A O 1
ATOM 640 N N . TYR A 1 85 ? 0.686 -14.617 -0.749 1 97.81 85 TYR A N 1
ATOM 641 C CA . TYR A 1 85 ? 0.584 -15.859 0.007 1 97.81 85 TYR A CA 1
ATOM 642 C C . TYR A 1 85 ? 1.957 -16.484 0.205 1 97.81 85 TYR A C 1
ATOM 644 O O . TYR A 1 85 ? 2.285 -16.953 1.303 1 97.81 85 TYR A O 1
ATOM 652 N N . ALA A 1 86 ? 2.736 -16.5 -0.822 1 96.31 86 ALA A N 1
ATOM 653 C CA . ALA A 1 86 ? 4.066 -17.094 -0.765 1 96.31 86 ALA A CA 1
ATOM 654 C C . ALA A 1 86 ? 4.926 -16.422 0.299 1 96.31 86 ALA A C 1
ATOM 656 O O . ALA A 1 86 ? 5.672 -17.094 1.021 1 96.31 86 ALA A O 1
ATOM 657 N N . ILE A 1 87 ? 4.789 -15.141 0.408 1 96.44 87 ILE A N 1
ATOM 658 C CA . ILE A 1 87 ? 5.582 -14.391 1.374 1 96.44 87 ILE A CA 1
ATOM 659 C C . ILE A 1 87 ? 5.016 -14.594 2.777 1 96.44 87 ILE A C 1
ATOM 661 O O . ILE A 1 87 ? 5.766 -14.633 3.756 1 96.44 87 ILE A O 1
ATOM 665 N N . GLY A 1 88 ? 3.709 -14.766 2.832 1 96.5 88 GLY A N 1
ATOM 666 C CA . GLY A 1 88 ? 3.033 -14.875 4.113 1 96.5 88 GLY A CA 1
ATOM 667 C C . GLY A 1 88 ? 3.184 -16.25 4.754 1 96.5 88 GLY A C 1
ATOM 668 O O . GLY A 1 88 ? 2.99 -16.406 5.961 1 96.5 88 GLY A O 1
ATOM 669 N N . VAL A 1 89 ? 3.531 -17.203 3.971 1 94.81 89 VAL A N 1
ATOM 670 C CA . VAL A 1 89 ? 3.666 -18.562 4.484 1 94.81 89 VAL A CA 1
ATOM 671 C C . VAL A 1 89 ? 4.984 -18.703 5.242 1 94.81 89 VAL A C 1
ATOM 673 O O . VAL A 1 89 ? 6.02 -18.203 4.797 1 94.81 89 VAL A O 1
ATOM 676 N N . PRO A 1 90 ? 4.855 -19.344 6.395 1 92.5 90 PRO A N 1
ATOM 677 C CA . PRO A 1 90 ? 6.109 -19.578 7.117 1 92.5 90 PRO A CA 1
ATOM 678 C C . PRO A 1 90 ? 7.152 -20.312 6.27 1 92.5 90 PRO A C 1
ATOM 680 O O . PRO A 1 90 ? 6.801 -21.172 5.469 1 92.5 90 PRO A O 1
ATOM 683 N N . GLN A 1 91 ? 8.398 -20.031 6.574 1 89.38 91 GLN A N 1
ATOM 684 C CA . GLN A 1 91 ? 9.508 -20.484 5.746 1 89.38 91 GLN A CA 1
ATOM 685 C C . GLN A 1 91 ? 9.562 -22.016 5.703 1 89.38 91 GLN A C 1
ATOM 687 O O . GLN A 1 91 ? 9.914 -22.594 4.68 1 89.38 91 GLN A O 1
ATOM 692 N N . HIS A 1 92 ? 9.25 -22.641 6.758 1 91.5 92 HIS A N 1
ATOM 693 C CA . HIS A 1 92 ? 9.375 -24.094 6.832 1 91.5 92 HIS A CA 1
ATOM 694 C C . HIS A 1 92 ? 8.305 -24.781 6 1 91.5 92 HIS A C 1
ATOM 696 O O . HIS A 1 92 ? 8.43 -25.969 5.664 1 91.5 92 HIS A O 1
ATOM 702 N N . LEU A 1 93 ? 7.301 -24.016 5.555 1 91.5 93 LEU A N 1
ATOM 703 C CA . LEU A 1 93 ? 6.23 -24.562 4.73 1 91.5 93 LEU A CA 1
ATOM 704 C C . LEU A 1 93 ? 6.398 -24.156 3.273 1 91.5 93 LEU A C 1
ATOM 706 O O . LEU A 1 93 ? 5.637 -24.594 2.408 1 91.5 93 LEU A O 1
ATOM 710 N N . ALA A 1 94 ? 7.414 -23.359 3.002 1 92.12 94 ALA A N 1
ATOM 711 C CA . ALA A 1 94 ? 7.598 -22.828 1.655 1 92.12 94 ALA A CA 1
ATOM 712 C C . ALA A 1 94 ? 8.078 -23.906 0.696 1 92.12 94 ALA A C 1
ATOM 714 O O . ALA A 1 94 ? 8.977 -24.688 1.027 1 92.12 94 ALA A O 1
ATOM 715 N N . THR A 1 95 ? 7.402 -24.016 -0.429 1 92.06 95 THR A N 1
ATOM 716 C CA . THR A 1 95 ? 7.805 -24.922 -1.497 1 92.06 95 THR A CA 1
ATOM 717 C C . THR A 1 95 ? 8.617 -24.188 -2.559 1 92.06 95 THR A C 1
ATOM 719 O O . THR A 1 95 ? 8.859 -22.984 -2.438 1 92.06 95 THR A O 1
ATOM 722 N N . THR A 1 96 ? 9.023 -24.922 -3.625 1 88.44 96 THR A N 1
ATOM 723 C CA . THR A 1 96 ? 9.812 -24.328 -4.707 1 88.44 96 THR A CA 1
ATOM 724 C C . THR A 1 96 ? 9 -23.297 -5.469 1 88.44 96 THR A C 1
ATOM 726 O O . THR A 1 96 ? 9.547 -22.312 -5.965 1 88.44 96 THR A O 1
ATOM 729 N N . VAL A 1 97 ? 7.695 -23.531 -5.551 1 89.31 97 VAL A N 1
ATOM 730 C CA . VAL A 1 97 ? 6.828 -22.594 -6.262 1 89.31 97 VAL A CA 1
ATOM 731 C C . VAL A 1 97 ? 6.777 -21.266 -5.516 1 89.31 97 VAL A C 1
ATOM 733 O O . VAL A 1 97 ? 6.848 -20.188 -6.129 1 89.31 97 VAL A O 1
ATOM 736 N N . HIS A 1 98 ? 6.68 -21.375 -4.195 1 93 98 HIS A N 1
ATOM 737 C CA . HIS A 1 98 ? 6.695 -20.156 -3.383 1 93 98 HIS A CA 1
ATOM 738 C C . HIS A 1 98 ? 7.961 -19.344 -3.633 1 93 98 HIS A C 1
ATOM 740 O O . HIS A 1 98 ? 7.887 -18.141 -3.895 1 93 98 HIS A O 1
ATOM 746 N N . THR A 1 99 ? 9.016 -20.016 -3.58 1 91 99 THR A N 1
ATOM 747 C CA . THR A 1 99 ? 10.312 -19.359 -3.711 1 91 99 THR A CA 1
ATOM 748 C C . THR A 1 99 ? 10.492 -18.797 -5.117 1 91 99 THR A C 1
ATOM 750 O O . THR A 1 99 ? 11.062 -17.719 -5.289 1 91 99 THR A O 1
ATOM 753 N N . SER A 1 100 ? 10.039 -19.547 -6.082 1 86.56 100 SER A N 1
ATOM 754 C CA . SER A 1 100 ? 10.133 -19.078 -7.461 1 86.56 100 SER A CA 1
ATOM 755 C C . SER A 1 100 ? 9.336 -17.797 -7.668 1 86.56 100 SER A C 1
ATOM 757 O O . SER A 1 100 ? 9.797 -16.875 -8.344 1 86.56 100 SER A O 1
ATOM 759 N N . LEU A 1 101 ? 8.164 -17.75 -7.082 1 90.31 101 LEU A N 1
ATOM 760 C CA . LEU A 1 101 ? 7.32 -16.562 -7.191 1 90.31 101 LEU A CA 1
ATOM 761 C C . LEU A 1 101 ? 8 -15.352 -6.562 1 90.31 101 LEU A C 1
ATOM 763 O O . LEU A 1 101 ? 8 -14.266 -7.141 1 90.31 101 LEU A O 1
ATOM 767 N N . ILE A 1 102 ? 8.555 -15.531 -5.379 1 92.44 102 ILE A N 1
ATOM 768 C CA . ILE A 1 102 ? 9.203 -14.453 -4.641 1 92.44 102 ILE A CA 1
ATOM 769 C C . ILE A 1 102 ? 10.422 -13.953 -5.418 1 92.44 102 ILE A C 1
ATOM 771 O O . ILE A 1 102 ? 10.609 -12.742 -5.578 1 92.44 102 ILE A O 1
ATOM 775 N N . THR A 1 103 ? 11.172 -14.82 -5.969 1 87.5 103 THR A N 1
ATOM 776 C CA . THR A 1 103 ? 12.383 -14.461 -6.699 1 87.5 103 THR A CA 1
ATOM 777 C C . THR A 1 103 ? 12.031 -13.695 -7.973 1 87.5 103 THR A C 1
ATOM 779 O O . THR A 1 103 ? 12.758 -12.781 -8.367 1 87.5 103 THR A O 1
ATOM 782 N N . MET A 1 104 ? 10.961 -14.062 -8.562 1 85.12 104 MET A N 1
ATOM 783 C CA . MET A 1 104 ? 10.594 -13.469 -9.844 1 85.12 104 MET A CA 1
ATOM 784 C C . MET A 1 104 ? 9.922 -12.117 -9.648 1 85.12 104 MET A C 1
ATOM 786 O O . MET A 1 104 ? 10.258 -11.148 -10.336 1 85.12 104 MET A O 1
ATOM 790 N N . LEU A 1 105 ? 9.016 -12.008 -8.75 1 89.19 105 LEU A N 1
ATOM 791 C CA . LEU A 1 105 ? 8.141 -10.836 -8.688 1 89.19 105 LEU A CA 1
ATOM 792 C C . LEU A 1 105 ? 8.586 -9.891 -7.582 1 89.19 105 LEU A C 1
ATOM 794 O O . LEU A 1 105 ? 8.188 -8.719 -7.566 1 89.19 105 LEU A O 1
ATOM 798 N N . SER A 1 106 ? 9.344 -10.383 -6.641 1 86.69 106 SER A N 1
ATOM 799 C CA . SER A 1 106 ? 9.836 -9.586 -5.52 1 86.69 106 SER A CA 1
ATOM 800 C C . SER A 1 106 ? 11.25 -10.008 -5.129 1 86.69 106 SER A C 1
ATOM 802 O O . SER A 1 106 ? 11.484 -10.477 -4.012 1 86.69 106 SER A O 1
ATOM 804 N N . PRO A 1 107 ? 12.055 -9.617 -6.023 1 75.62 107 PRO A N 1
ATOM 805 C CA . PRO A 1 107 ? 13.422 -10.055 -5.734 1 75.62 107 PRO A CA 1
ATOM 806 C C . PRO A 1 107 ? 14.031 -9.32 -4.543 1 75.62 107 PRO A C 1
ATOM 808 O O . PRO A 1 107 ? 14.938 -9.852 -3.889 1 75.62 107 PRO A O 1
ATOM 811 N N . GLU A 1 108 ? 13.555 -8.172 -4.262 1 81.88 108 GLU A N 1
ATOM 812 C CA . GLU A 1 108 ? 14.039 -7.41 -3.111 1 81.88 108 GLU A CA 1
ATOM 813 C C . GLU A 1 108 ? 13.133 -7.609 -1.897 1 81.88 108 GLU A C 1
ATOM 815 O O . GLU A 1 108 ? 11.992 -8.047 -2.033 1 81.88 108 GLU A O 1
ATOM 820 N N . THR A 1 109 ? 13.711 -7.371 -0.793 1 84.56 109 THR A N 1
ATOM 821 C CA . THR A 1 109 ? 12.914 -7.422 0.432 1 84.56 109 THR A CA 1
ATOM 822 C C . THR A 1 109 ? 11.703 -6.504 0.328 1 84.56 109 THR A C 1
ATOM 824 O O . THR A 1 109 ? 11.82 -5.352 -0.1 1 84.56 109 THR A O 1
ATOM 827 N N . PRO A 1 110 ? 10.602 -7.141 0.733 1 89.69 110 PRO A N 1
ATOM 828 C CA . PRO A 1 110 ? 9.391 -6.328 0.667 1 89.69 110 PRO A CA 1
ATOM 829 C C . PRO A 1 110 ? 9.5 -5.035 1.471 1 89.69 110 PRO A C 1
ATOM 831 O O . PRO A 1 110 ? 9.945 -5.051 2.621 1 89.69 110 PRO A O 1
ATOM 834 N N . ALA A 1 111 ? 9.203 -3.963 0.852 1 90.44 111 ALA A N 1
ATOM 835 C CA . ALA A 1 111 ? 9.219 -2.635 1.456 1 90.44 111 ALA A CA 1
ATOM 836 C C . ALA A 1 111 ? 8.172 -1.728 0.823 1 90.44 111 ALA A C 1
ATOM 838 O O . ALA A 1 111 ? 7.734 -1.964 -0.306 1 90.44 111 ALA A O 1
ATOM 839 N N . PRO A 1 112 ? 7.754 -0.748 1.59 1 95.94 112 PRO A N 1
ATOM 840 C CA . PRO A 1 112 ? 6.805 0.199 0.999 1 95.94 112 PRO A CA 1
ATOM 841 C C . PRO A 1 112 ? 7.383 0.935 -0.209 1 95.94 112 PRO A C 1
ATOM 843 O O . PRO A 1 112 ? 8.57 1.276 -0.221 1 95.94 112 PRO A O 1
ATOM 846 N N . PHE A 1 113 ? 6.586 1.127 -1.213 1 95.19 113 PHE A N 1
ATOM 847 C CA . PHE A 1 113 ? 6.992 1.856 -2.408 1 95.19 113 PHE A CA 1
ATOM 848 C C . PHE A 1 113 ? 6.594 3.324 -2.307 1 95.19 113 PHE A C 1
ATOM 850 O O . PHE A 1 113 ? 5.688 3.678 -1.554 1 95.19 113 PHE A O 1
ATOM 857 N N . PRO A 1 114 ? 7.332 4.168 -3.049 1 97.12 114 PRO A N 1
ATOM 858 C CA . PRO A 1 114 ? 6.93 5.574 -3.066 1 97.12 114 PRO A CA 1
ATOM 859 C C . PRO A 1 114 ? 5.535 5.785 -3.65 1 97.12 114 PRO A C 1
ATOM 861 O O . PRO A 1 114 ? 5.223 5.25 -4.719 1 97.12 114 PRO A O 1
ATOM 864 N N . TRP A 1 115 ? 4.727 6.617 -2.99 1 97.25 115 TRP A N 1
ATOM 865 C CA . TRP A 1 115 ? 3.32 6.781 -3.344 1 97.25 115 TRP A CA 1
ATOM 866 C C . TRP A 1 115 ? 3.174 7.316 -4.766 1 97.25 115 TRP A C 1
ATOM 868 O O . TRP A 1 115 ? 2.283 6.898 -5.504 1 97.25 115 TRP A O 1
ATOM 878 N N . PRO A 1 116 ? 4.035 8.234 -5.285 1 95.81 116 PRO A N 1
ATOM 879 C CA . PRO A 1 116 ? 3.857 8.719 -6.66 1 95.81 116 PRO A CA 1
ATOM 880 C C . PRO A 1 116 ? 3.947 7.602 -7.695 1 95.81 116 PRO A C 1
ATOM 882 O O . PRO A 1 116 ? 3.533 7.781 -8.844 1 95.81 116 PRO A O 1
ATOM 885 N N . GLU A 1 117 ? 4.434 6.449 -7.262 1 94.56 117 GLU A N 1
ATOM 886 C CA . GLU A 1 117 ? 4.598 5.328 -8.18 1 94.56 117 GLU A CA 1
ATOM 887 C C . GLU A 1 117 ? 3.432 4.348 -8.07 1 94.56 117 GLU A C 1
ATOM 889 O O . GLU A 1 117 ? 3.451 3.281 -8.688 1 94.56 117 GLU A O 1
ATOM 894 N N . VAL A 1 118 ? 2.422 4.699 -7.402 1 94.5 118 VAL A N 1
ATOM 895 C CA . VAL A 1 118 ? 1.342 3.793 -7.027 1 94.5 118 VAL A CA 1
ATOM 896 C C . VAL A 1 118 ? 0.669 3.244 -8.281 1 94.5 118 VAL A C 1
ATOM 898 O O . VAL A 1 118 ? 0.141 2.129 -8.273 1 94.5 118 VAL A O 1
ATOM 901 N N . ASN A 1 119 ? 0.776 3.955 -9.43 1 92.5 119 ASN A N 1
ATOM 902 C CA . ASN A 1 119 ? 0.06 3.543 -10.633 1 92.5 119 ASN A CA 1
ATOM 903 C C . ASN A 1 119 ? 0.97 2.785 -11.594 1 92.5 119 ASN A C 1
ATOM 905 O O . ASN A 1 119 ? 0.542 2.393 -12.68 1 92.5 119 ASN A O 1
ATOM 909 N N . LYS A 1 120 ? 2.229 2.59 -11.195 1 92.94 120 LYS A N 1
ATOM 910 C CA . LYS A 1 120 ? 3.09 1.727 -12 1 92.94 120 LYS A CA 1
ATOM 911 C C . LYS A 1 120 ? 2.668 0.265 -11.875 1 92.94 120 LYS A C 1
ATOM 913 O O . LYS A 1 120 ? 2.205 -0.168 -10.82 1 92.94 120 LYS A O 1
ATOM 918 N N . ALA A 1 121 ? 2.932 -0.471 -12.898 1 91.38 121 ALA A N 1
ATOM 919 C CA . ALA A 1 121 ? 2.475 -1.857 -12.953 1 91.38 121 ALA A CA 1
ATOM 920 C C . ALA A 1 121 ? 3.152 -2.705 -11.883 1 91.38 121 ALA A C 1
ATOM 922 O O . ALA A 1 121 ? 2.529 -3.6 -11.305 1 91.38 121 ALA A O 1
ATOM 923 N N . VAL A 1 122 ? 4.363 -2.393 -11.578 1 92.38 122 VAL A N 1
ATOM 924 C CA . VAL A 1 122 ? 5.156 -3.197 -10.656 1 92.38 122 VAL A CA 1
ATOM 925 C C . VAL A 1 122 ? 4.605 -3.049 -9.242 1 92.38 122 VAL A C 1
ATOM 927 O O . VAL A 1 122 ? 4.758 -3.951 -8.414 1 92.38 122 VAL A O 1
ATOM 930 N N . THR A 1 123 ? 3.85 -2.002 -8.953 1 95.19 123 THR A N 1
ATOM 931 C CA . THR A 1 123 ? 3.449 -1.645 -7.594 1 95.19 123 THR A CA 1
ATOM 932 C C . THR A 1 123 ? 2.432 -2.643 -7.051 1 95.19 123 THR A C 1
ATOM 934 O O . THR A 1 123 ? 2.408 -2.922 -5.852 1 95.19 123 THR A O 1
ATOM 937 N N . LYS A 1 124 ? 1.655 -3.15 -7.926 1 95.38 124 LYS A N 1
ATOM 938 C CA . LYS A 1 124 ? 0.712 -4.18 -7.504 1 95.38 124 LYS A CA 1
ATOM 939 C C . LYS A 1 124 ? 1.432 -5.332 -6.805 1 95.38 124 LYS A C 1
ATOM 941 O O . LYS A 1 124 ? 0.974 -5.82 -5.77 1 95.38 124 LYS A O 1
ATOM 946 N N . TYR A 1 125 ? 2.512 -5.711 -7.316 1 94.56 125 TYR A N 1
ATOM 947 C CA . TYR A 1 125 ? 3.264 -6.844 -6.789 1 94.56 125 TYR A CA 1
ATOM 948 C C . TYR A 1 125 ? 4.102 -6.43 -5.586 1 94.56 125 TYR A C 1
ATOM 950 O O . TYR A 1 125 ? 4.305 -7.223 -4.664 1 94.56 125 TYR A O 1
ATOM 958 N N . GLN A 1 126 ? 4.543 -5.215 -5.609 1 95.25 126 GLN A N 1
ATOM 959 C CA . GLN A 1 126 ? 5.207 -4.695 -4.418 1 95.25 126 GLN A CA 1
ATOM 960 C C . GLN A 1 126 ? 4.246 -4.621 -3.238 1 95.25 126 GLN A C 1
ATOM 962 O O . GLN A 1 126 ? 4.613 -4.953 -2.107 1 95.25 126 GLN A O 1
ATOM 967 N N . TYR A 1 127 ? 3.072 -4.199 -3.578 1 97.44 127 TYR A N 1
ATOM 968 C CA . TYR A 1 127 ? 2.049 -4.16 -2.541 1 97.44 127 TYR A CA 1
ATOM 969 C C . TYR A 1 127 ? 1.716 -5.562 -2.047 1 97.44 127 TYR A C 1
ATOM 971 O O . TYR A 1 127 ? 1.548 -5.781 -0.845 1 97.44 127 TYR A O 1
ATOM 979 N N . ALA A 1 128 ? 1.616 -6.461 -2.93 1 97.94 128 ALA A N 1
ATOM 980 C CA . ALA A 1 128 ? 1.361 -7.848 -2.553 1 97.94 128 ALA A CA 1
ATOM 981 C C . ALA A 1 128 ? 2.441 -8.367 -1.607 1 97.94 128 ALA A C 1
ATOM 983 O O . ALA A 1 128 ? 2.141 -9.047 -0.625 1 97.94 128 ALA A O 1
ATOM 984 N N . ALA A 1 129 ? 3.662 -8.055 -1.927 1 96.88 129 ALA A N 1
ATOM 985 C CA . ALA A 1 129 ? 4.777 -8.5 -1.094 1 96.88 129 ALA A CA 1
ATOM 986 C C . ALA A 1 129 ? 4.695 -7.887 0.301 1 96.88 129 ALA A C 1
ATOM 988 O O . ALA A 1 129 ? 4.922 -8.57 1.301 1 96.88 129 ALA A O 1
ATOM 989 N N . LEU A 1 130 ? 4.352 -6.637 0.341 1 96.12 130 LEU A N 1
ATOM 990 C CA . LEU A 1 130 ? 4.211 -5.945 1.617 1 96.12 130 LEU A CA 1
ATOM 991 C C . LEU A 1 130 ? 3.102 -6.574 2.457 1 96.12 130 LEU A C 1
ATOM 993 O O . LEU A 1 130 ? 3.283 -6.812 3.652 1 96.12 130 LEU A O 1
ATOM 997 N N . VAL A 1 131 ? 2.006 -6.82 1.83 1 97.38 131 VAL A N 1
ATOM 998 C CA . VAL A 1 131 ? 0.85 -7.402 2.506 1 97.38 131 VAL A CA 1
ATOM 999 C C . VAL A 1 131 ? 1.189 -8.805 2.998 1 97.38 131 VAL A C 1
ATOM 1001 O O . VAL A 1 131 ? 0.773 -9.203 4.09 1 97.38 131 VAL A O 1
ATOM 1004 N N . GLY A 1 132 ? 1.934 -9.555 2.191 1 97.25 132 GLY A N 1
ATOM 1005 C CA . GLY A 1 132 ? 2.365 -10.867 2.631 1 97.25 132 GLY A CA 1
ATOM 1006 C C . GLY A 1 132 ? 3.18 -10.836 3.908 1 97.25 132 GLY A C 1
ATOM 1007 O O . GLY A 1 132 ? 2.982 -11.664 4.801 1 97.25 132 GLY A O 1
ATOM 1008 N N . GLN A 1 133 ? 4.07 -9.891 3.955 1 94.69 133 GLN A N 1
ATOM 1009 C CA . GLN A 1 133 ? 4.855 -9.727 5.172 1 94.69 133 GLN A CA 1
ATOM 1010 C C . GLN A 1 133 ? 3.965 -9.383 6.363 1 94.69 133 GLN A C 1
ATOM 1012 O O . GLN A 1 133 ? 4.168 -9.891 7.465 1 94.69 133 GLN A O 1
ATOM 1017 N N . TRP A 1 134 ? 2.984 -8.531 6.074 1 93.62 134 TRP A N 1
ATOM 1018 C CA . TRP A 1 134 ? 2.027 -8.172 7.113 1 93.62 134 TRP A CA 1
ATOM 1019 C C . TRP A 1 134 ? 1.248 -9.391 7.586 1 93.62 134 TRP A C 1
ATOM 1021 O O . TRP A 1 134 ? 1.034 -9.578 8.789 1 93.62 134 TRP A O 1
ATOM 1031 N N . ALA A 1 135 ? 0.841 -10.141 6.66 1 95.75 135 ALA A N 1
ATOM 1032 C CA . ALA A 1 135 ? 0.094 -11.352 6.98 1 95.75 135 ALA A CA 1
ATOM 1033 C C . ALA A 1 135 ? 0.913 -12.281 7.871 1 95.75 135 ALA A C 1
ATOM 1035 O O . ALA A 1 135 ? 0.385 -12.875 8.812 1 95.75 135 ALA A O 1
ATOM 1036 N N . ARG A 1 136 ? 2.166 -12.367 7.52 1 93.81 136 ARG A N 1
ATOM 1037 C CA . ARG A 1 136 ? 3.061 -13.211 8.305 1 93.81 136 ARG A CA 1
ATOM 1038 C C . ARG A 1 136 ? 3.217 -12.672 9.727 1 93.81 136 ARG A C 1
ATOM 1040 O O . ARG A 1 136 ? 3.09 -13.422 10.695 1 93.81 136 ARG A O 1
ATOM 1047 N N . MET A 1 137 ? 3.359 -11.406 9.875 1 89.5 137 MET A N 1
ATOM 1048 C CA . MET A 1 137 ? 3.619 -10.773 11.164 1 89.5 137 MET A CA 1
ATOM 1049 C C . MET A 1 137 ? 2.377 -10.82 12.047 1 89.5 137 MET A C 1
ATOM 1051 O O . MET A 1 137 ? 2.482 -10.945 13.273 1 89.5 137 MET A O 1
ATOM 1055 N N . THR A 1 138 ? 1.223 -10.688 11.453 1 91.31 138 THR A N 1
ATOM 1056 C CA . THR A 1 138 ? -0.022 -10.641 12.211 1 91.31 138 THR A CA 1
ATOM 1057 C C . THR A 1 138 ? -0.658 -12.023 12.297 1 91.31 138 THR A C 1
ATOM 1059 O O . THR A 1 138 ? -1.706 -12.195 12.93 1 91.31 138 THR A O 1
ATOM 1062 N N . GLU A 1 139 ? -0.087 -13.008 11.562 1 93.38 139 GLU A N 1
ATOM 1063 C CA . GLU A 1 139 ? -0.597 -14.375 11.531 1 93.38 139 GLU A CA 1
ATOM 1064 C C . GLU A 1 139 ? -2.039 -14.414 11.031 1 93.38 139 GLU A C 1
ATOM 1066 O O . GLU A 1 139 ? -2.881 -15.102 11.609 1 93.38 139 GLU A O 1
ATOM 1071 N N . ASP A 1 140 ? -2.332 -13.586 10.133 1 94.19 140 ASP A N 1
ATOM 1072 C CA . ASP A 1 140 ? -3.641 -13.547 9.492 1 94.19 140 ASP A CA 1
ATOM 1073 C C . ASP A 1 140 ? -3.605 -14.266 8.141 1 94.19 140 ASP A C 1
ATOM 1075 O O . ASP A 1 140 ? -3.273 -13.664 7.117 1 94.19 140 ASP A O 1
ATOM 1079 N N . LYS A 1 141 ? -4.105 -15.438 8.07 1 91.38 141 LYS A N 1
ATOM 1080 C CA . LYS A 1 141 ? -4.02 -16.297 6.898 1 91.38 141 LYS A CA 1
ATOM 1081 C C . LYS A 1 141 ? -4.984 -15.844 5.805 1 91.38 141 LYS A C 1
ATOM 1083 O O . LYS A 1 141 ? -4.832 -16.219 4.641 1 91.38 141 LYS A O 1
ATOM 1088 N N . SER A 1 142 ? -5.941 -15.039 6.16 1 95.56 142 SER A N 1
ATOM 1089 C CA . SER A 1 142 ? -6.961 -14.633 5.195 1 95.56 142 SER A CA 1
ATOM 1090 C C . SER A 1 142 ? -6.668 -13.25 4.621 1 95.56 142 SER A C 1
ATOM 1092 O O . SER A 1 142 ? -7.375 -12.781 3.73 1 95.56 142 SER A O 1
ATOM 1094 N N . MET A 1 143 ? -5.594 -12.672 5.051 1 96.94 143 MET A N 1
ATOM 1095 C CA . MET A 1 143 ? -5.277 -11.289 4.68 1 96.94 143 MET A CA 1
ATOM 1096 C C . MET A 1 143 ? -5.102 -11.164 3.172 1 96.94 143 MET A C 1
ATOM 1098 O O . MET A 1 143 ? -5.68 -10.266 2.551 1 96.94 143 MET A O 1
ATOM 1102 N N . CYS A 1 144 ? -4.371 -12.039 2.605 1 98.19 144 CYS A N 1
ATOM 1103 C CA . CYS A 1 144 ? -4.059 -11.945 1.186 1 98.19 144 CYS A CA 1
ATOM 1104 C C . CYS A 1 144 ? -5.316 -12.094 0.338 1 98.19 144 CYS A C 1
ATOM 1106 O O . CYS A 1 144 ? -5.492 -11.383 -0.653 1 98.19 144 CYS A O 1
ATOM 1108 N N . GLN A 1 145 ? -6.168 -12.992 0.741 1 97.62 145 GLN A N 1
ATOM 1109 C CA . GLN A 1 145 ? -7.426 -13.188 0.032 1 97.62 145 GLN A CA 1
ATOM 1110 C C . GLN A 1 145 ? -8.305 -11.945 0.127 1 97.62 145 GLN A C 1
ATOM 1112 O O . GLN A 1 145 ? -8.977 -11.578 -0.84 1 97.62 145 GLN A O 1
ATOM 1117 N N . ARG A 1 146 ? -8.273 -11.305 1.243 1 97.06 146 ARG A N 1
ATOM 1118 C CA . ARG A 1 146 ? -9.086 -10.109 1.454 1 97.06 146 ARG A CA 1
ATOM 1119 C C . ARG A 1 146 ? -8.547 -8.938 0.639 1 97.06 146 ARG A C 1
ATOM 1121 O O . ARG A 1 146 ? -9.32 -8.109 0.154 1 97.06 146 ARG A O 1
ATOM 1128 N N . VAL A 1 147 ? -7.297 -8.891 0.437 1 98.06 147 VAL A N 1
ATOM 1129 C CA . VAL A 1 147 ? -6.652 -7.758 -0.228 1 98.06 147 VAL A CA 1
ATOM 1130 C C . VAL A 1 147 ? -6.746 -7.93 -1.743 1 98.06 147 VAL A C 1
ATOM 1132 O O . VAL A 1 147 ? -6.801 -6.945 -2.482 1 98.06 147 VAL A O 1
ATOM 1135 N N . PHE A 1 148 ? -6.789 -9.156 -2.223 1 97.69 148 PHE A N 1
ATOM 1136 C CA . PHE A 1 148 ? -6.918 -9.438 -3.648 1 97.69 148 PHE A CA 1
ATOM 1137 C C . PHE A 1 148 ? -8.164 -10.266 -3.926 1 97.69 148 PHE A C 1
ATOM 1139 O O . PHE A 1 148 ? -8.07 -11.398 -4.391 1 97.69 148 PHE A O 1
ATOM 1146 N N . PRO A 1 149 ? -9.297 -9.586 -3.832 1 96.88 149 PRO A N 1
ATOM 1147 C CA . PRO A 1 149 ? -10.57 -10.312 -3.891 1 96.88 149 PRO A CA 1
ATOM 1148 C C . PRO A 1 149 ? -11 -10.625 -5.32 1 96.88 149 PRO A C 1
ATOM 1150 O O . PRO A 1 149 ? -11.93 -11.414 -5.527 1 96.88 149 PRO A O 1
ATOM 1153 N N . SER A 1 150 ? -10.367 -10.023 -6.312 1 95.5 150 SER A N 1
ATOM 1154 C CA . SER A 1 150 ? -10.805 -10.18 -7.699 1 95.5 150 SER A CA 1
ATOM 1155 C C . SER A 1 150 ? -10.461 -11.57 -8.234 1 95.5 150 SER A C 1
ATOM 1157 O O . SER A 1 150 ? -11.016 -12 -9.242 1 95.5 150 SER A O 1
ATOM 1159 N N . CYS A 1 151 ? -9.516 -12.219 -7.566 1 94.69 151 CYS A N 1
ATOM 1160 C CA . CYS A 1 151 ? -9.164 -13.57 -7.969 1 94.69 151 CYS A CA 1
ATOM 1161 C C . CYS A 1 151 ? -10.156 -14.578 -7.395 1 94.69 151 CYS A C 1
ATOM 1163 O O . CYS A 1 151 ? -10.375 -14.625 -6.184 1 94.69 151 CYS A O 1
ATOM 1165 N N . THR A 1 152 ? -10.656 -15.422 -8.141 1 93.25 152 THR A N 1
ATOM 1166 C CA . THR A 1 152 ? -11.68 -16.359 -7.723 1 93.25 152 THR A CA 1
ATOM 1167 C C . THR A 1 152 ? -11.047 -17.609 -7.109 1 93.25 152 THR A C 1
ATOM 1169 O O . THR A 1 152 ? -11.734 -18.422 -6.477 1 93.25 152 THR A O 1
ATOM 1172 N N . LEU A 1 153 ? -9.742 -17.781 -7.23 1 93.56 153 LEU A N 1
ATOM 1173 C CA . LEU A 1 153 ? -9.031 -18.922 -6.641 1 93.56 153 LEU A CA 1
ATOM 1174 C C . LEU A 1 153 ? -8.578 -18.594 -5.219 1 93.56 153 LEU A C 1
ATOM 1176 O O . LEU A 1 153 ? -8.328 -17.438 -4.895 1 93.56 153 LEU A O 1
ATOM 1180 N N . THR A 1 154 ? -8.531 -19.625 -4.445 1 95 154 THR A N 1
ATOM 1181 C CA . THR A 1 154 ? -7.863 -19.469 -3.158 1 95 154 THR A CA 1
ATOM 1182 C C . THR A 1 154 ? -6.352 -19.406 -3.338 1 95 154 THR A C 1
ATOM 1184 O O . THR A 1 154 ? -5.824 -19.844 -4.363 1 95 154 THR A O 1
ATOM 1187 N N . PRO A 1 155 ? -5.652 -18.859 -2.314 1 95.25 155 PRO A N 1
ATOM 1188 C CA . PRO A 1 155 ? -4.191 -18.797 -2.426 1 95.25 155 PRO A CA 1
ATOM 1189 C C . PRO A 1 155 ? -3.553 -20.156 -2.684 1 95.25 155 PRO A C 1
ATOM 1191 O O . PRO A 1 155 ? -2.631 -20.266 -3.496 1 95.25 155 PRO A O 1
ATOM 1194 N N . THR A 1 156 ? -4.035 -21.188 -2.029 1 93.56 156 THR A N 1
ATOM 1195 C CA . THR A 1 156 ? -3.477 -22.531 -2.201 1 93.56 156 THR A CA 1
ATOM 1196 C C . THR A 1 156 ? -3.752 -23.047 -3.607 1 93.56 156 THR A C 1
ATOM 1198 O O . THR A 1 156 ? -2.922 -23.75 -4.188 1 93.56 156 THR A O 1
ATOM 1201 N N . GLN A 1 157 ? -4.883 -22.719 -4.125 1 93.12 157 GLN A N 1
ATOM 1202 C CA . GLN A 1 157 ? -5.219 -23.125 -5.484 1 93.12 157 GLN A CA 1
ATOM 1203 C C . GLN A 1 157 ? -4.324 -22.422 -6.504 1 93.12 157 GLN A C 1
ATOM 1205 O O . GLN A 1 157 ? -3.947 -23.016 -7.52 1 93.12 157 GLN A O 1
ATOM 1210 N N . VAL A 1 158 ? -3.975 -21.172 -6.266 1 93.12 158 VAL A N 1
ATOM 1211 C CA . VAL A 1 158 ? -3.074 -20.438 -7.145 1 93.12 158 VAL A CA 1
ATOM 1212 C C . VAL A 1 158 ? -1.713 -21.125 -7.188 1 93.12 158 VAL A C 1
ATOM 1214 O O . VAL A 1 158 ? -1.163 -21.359 -8.266 1 93.12 158 VAL A O 1
ATOM 1217 N N . ILE A 1 159 ? -1.186 -21.516 -6.008 1 92.5 159 ILE A N 1
ATOM 1218 C CA . ILE A 1 159 ? 0.12 -22.172 -5.906 1 92.5 159 ILE A CA 1
ATOM 1219 C C . ILE A 1 159 ? 0.091 -23.5 -6.641 1 92.5 159 ILE A C 1
ATOM 1221 O O . ILE A 1 159 ? 1.035 -23.844 -7.355 1 92.5 159 ILE A O 1
ATOM 1225 N N . LYS A 1 160 ? -0.957 -24.25 -6.457 1 89.56 160 LYS A N 1
ATOM 1226 C CA . LYS A 1 160 ? -1.086 -25.531 -7.121 1 89.56 160 LYS A CA 1
ATOM 1227 C C . LYS A 1 160 ? -1.113 -25.375 -8.641 1 89.56 160 LYS A C 1
ATOM 1229 O O . LYS A 1 160 ? -0.499 -26.156 -9.367 1 89.56 160 LYS A O 1
ATOM 1234 N N . SER A 1 161 ? -1.85 -24.359 -9.078 1 86.88 161 SER A N 1
ATOM 1235 C CA . SER A 1 161 ? -1.942 -24.109 -10.516 1 86.88 161 SER A CA 1
ATOM 1236 C C . SER A 1 161 ? -0.582 -23.75 -11.102 1 86.88 161 SER A C 1
ATOM 1238 O O . SER A 1 161 ? -0.267 -24.141 -12.234 1 86.88 161 SER A O 1
ATOM 1240 N N . LEU A 1 162 ? 0.195 -23.047 -10.445 1 84.75 162 LEU A N 1
ATOM 1241 C CA . LEU A 1 162 ? 1.524 -22.656 -10.898 1 84.75 162 LEU A CA 1
ATOM 1242 C C . LEU A 1 162 ? 2.477 -23.844 -10.891 1 84.75 162 LEU A C 1
ATOM 1244 O O . LEU A 1 162 ? 3.344 -23.953 -11.758 1 84.75 162 LEU A O 1
ATOM 1248 N N . SER A 1 163 ? 2.314 -24.688 -9.914 1 82.75 163 SER A N 1
ATOM 1249 C CA . SER A 1 163 ? 3.133 -25.891 -9.828 1 82.75 163 SER A CA 1
ATOM 1250 C C . SER A 1 163 ? 2.879 -26.812 -11.023 1 82.75 163 SER A C 1
ATOM 1252 O O . SER A 1 163 ? 3.812 -27.406 -11.562 1 82.75 163 SER A O 1
ATOM 1254 N N . ASP A 1 164 ? 1.673 -26.953 -11.344 1 78.75 164 ASP A N 1
ATOM 1255 C CA . ASP A 1 164 ? 1.298 -27.812 -12.469 1 78.75 164 ASP A CA 1
ATOM 1256 C C . ASP A 1 164 ? 1.866 -27.266 -13.781 1 78.75 164 ASP A C 1
ATOM 1258 O O . ASP A 1 164 ? 2.27 -28.047 -14.648 1 78.75 164 ASP A O 1
ATOM 1262 N N . MET A 1 165 ? 1.986 -26.047 -13.844 1 72.94 165 MET A N 1
ATOM 1263 C CA . MET A 1 165 ? 2.51 -25.438 -15.062 1 72.94 165 MET A CA 1
ATOM 1264 C C . MET A 1 165 ? 4.023 -25.594 -15.141 1 72.94 165 MET A C 1
ATOM 1266 O O . MET A 1 165 ? 4.574 -25.828 -16.219 1 72.94 165 MET A O 1
ATOM 1270 N N . LYS A 1 166 ? 4.598 -25.359 -14.125 1 66.62 166 LYS A N 1
ATOM 1271 C CA . LYS A 1 166 ? 6.051 -25.516 -14.094 1 66.62 166 LYS A CA 1
ATOM 1272 C C . LYS A 1 166 ? 6.461 -26.922 -14.508 1 66.62 166 LYS A C 1
ATOM 1274 O O . LYS A 1 166 ? 7.43 -27.109 -15.25 1 66.62 166 LYS A O 1
ATOM 1279 N N . ILE A 1 167 ? 5.762 -27.844 -14.07 1 55.47 167 ILE A N 1
ATOM 1280 C CA . ILE A 1 167 ? 6.023 -29.234 -14.422 1 55.47 167 ILE A CA 1
ATOM 1281 C C . ILE A 1 167 ? 5.793 -29.438 -15.914 1 55.47 167 ILE A C 1
ATOM 1283 O O . ILE A 1 167 ? 6.562 -30.125 -16.578 1 55.47 167 ILE A O 1
ATOM 1287 N N . SER A 1 168 ? 4.906 -28.766 -16.344 1 56.88 168 SER A N 1
ATOM 1288 C CA . SER A 1 168 ? 4.586 -28.938 -17.766 1 56.88 168 SER A CA 1
ATOM 1289 C C . SER A 1 168 ? 5.668 -28.344 -18.641 1 56.88 168 SER A C 1
ATOM 1291 O O . SER A 1 168 ? 5.984 -28.875 -19.703 1 56.88 168 SER A O 1
ATOM 1293 N N . CYS A 1 169 ? 6.184 -27.312 -18.234 1 55.81 169 CYS A N 1
ATOM 1294 C CA . CYS A 1 169 ? 7.242 -26.672 -19.016 1 55.81 169 CYS A CA 1
ATOM 1295 C C . CYS A 1 169 ? 8.539 -27.469 -18.938 1 55.81 169 CYS A C 1
ATOM 1297 O O . CYS A 1 169 ? 9.344 -27.438 -19.875 1 55.81 169 CYS A O 1
ATOM 1299 N N . HIS A 1 170 ? 8.812 -28.031 -17.828 1 52.62 170 HIS A N 1
ATOM 1300 C CA . HIS A 1 170 ? 9.984 -28.891 -17.719 1 52.62 170 HIS A CA 1
ATOM 1301 C C . HIS A 1 170 ? 9.797 -30.188 -18.484 1 52.62 170 HIS A C 1
ATOM 1303 O O . HIS A 1 170 ? 10.773 -30.828 -18.891 1 52.62 170 HIS A O 1
ATOM 1309 N N . LYS A 1 171 ? 8.633 -30.781 -18.703 1 52.88 171 LYS A N 1
ATOM 1310 C CA . LYS A 1 171 ? 8.43 -31.953 -19.547 1 52.88 171 LYS A CA 1
ATOM 1311 C C . LYS A 1 171 ? 8.594 -31.609 -21.016 1 52.88 171 LYS A C 1
ATOM 1313 O O . LYS A 1 171 ? 7.707 -31 -21.625 1 52.88 171 LYS A O 1
ATOM 1318 N N . GLY A 1 172 ? 9.766 -31.078 -21.391 1 42.75 172 GLY A N 1
ATOM 1319 C CA . GLY A 1 172 ? 10.117 -30.875 -22.781 1 42.75 172 GLY A CA 1
ATOM 1320 C C . GLY A 1 172 ? 9.398 -31.812 -23.719 1 42.75 172 GLY A C 1
ATOM 1321 O O . GLY A 1 172 ? 8.828 -32.812 -23.297 1 42.75 172 GLY A O 1
ATOM 1322 N N . PRO A 1 173 ? 9.086 -31.203 -25.062 1 43.12 173 PRO A N 1
ATOM 1323 C CA . PRO A 1 173 ? 8.578 -32.188 -26.031 1 43.12 173 PRO A CA 1
ATOM 1324 C C . PRO A 1 173 ? 9.305 -33.531 -25.938 1 43.12 173 PRO A C 1
ATOM 1326 O O . PRO A 1 173 ? 10.531 -33.562 -25.766 1 43.12 173 PRO A O 1
ATOM 1329 N N . ASP A 1 174 ? 8.742 -34.469 -25.344 1 37.41 174 ASP A N 1
ATOM 1330 C CA . ASP A 1 174 ? 9.32 -35.781 -25.625 1 37.41 174 ASP A CA 1
ATOM 1331 C C . ASP A 1 174 ? 9.711 -35.938 -27.094 1 37.41 174 ASP A C 1
ATOM 1333 O O . ASP A 1 174 ? 8.859 -35.875 -27.969 1 37.41 174 ASP A O 1
ATOM 1337 N N . TYR A 1 175 ? 10.844 -35.344 -27.484 1 36.34 175 TYR A N 1
ATOM 1338 C CA . TYR A 1 175 ? 11.383 -35.844 -28.734 1 36.34 175 TYR A CA 1
ATOM 1339 C C . TYR A 1 175 ? 11.477 -37.344 -28.719 1 36.34 175 TYR A C 1
ATOM 1341 O O . TYR A 1 175 ? 12.359 -37.906 -28.078 1 36.34 175 TYR A O 1
ATOM 1349 N N . ASN A 1 176 ? 10.43 -38.094 -28.547 1 30.03 176 ASN A N 1
ATOM 1350 C CA . ASN A 1 176 ? 10.586 -39.406 -29.156 1 30.03 176 ASN A CA 1
ATOM 1351 C C . ASN A 1 176 ? 10.672 -39.312 -30.688 1 30.03 176 ASN A C 1
ATOM 1353 O O . ASN A 1 176 ? 9.961 -38.531 -31.297 1 30.03 176 ASN A O 1
ATOM 1357 N N . MET B 1 1 ? -20.703 43 -11.82 1 25.47 1 MET B N 1
ATOM 1358 C CA . MET B 1 1 ? -19.391 43.344 -11.266 1 25.47 1 MET B CA 1
ATOM 1359 C C . MET B 1 1 ? -18.609 42.094 -10.891 1 25.47 1 MET B C 1
ATOM 1361 O O . MET B 1 1 ? -19.125 41.25 -10.148 1 25.47 1 MET B O 1
ATOM 1365 N N . PRO B 1 2 ? -17.656 41.562 -11.789 1 29.62 2 PRO B N 1
ATOM 1366 C CA . PRO B 1 2 ? -17.016 40.25 -11.812 1 29.62 2 PRO B CA 1
ATOM 1367 C C . PRO B 1 2 ? -16.094 40.031 -10.617 1 29.62 2 PRO B C 1
ATOM 1369 O O . PRO B 1 2 ? -15.32 40.938 -10.242 1 29.62 2 PRO B O 1
ATOM 1372 N N . ASN B 1 3 ? -16.578 39.5 -9.508 1 26.56 3 ASN B N 1
ATOM 1373 C CA . ASN B 1 3 ? -15.859 39.188 -8.273 1 26.56 3 ASN B CA 1
ATOM 1374 C C . ASN B 1 3 ? -14.57 38.438 -8.547 1 26.56 3 ASN B C 1
ATOM 1376 O O . ASN B 1 3 ? -14.609 37.281 -8.977 1 26.56 3 ASN B O 1
ATOM 1380 N N . ALA B 1 4 ? -13.461 39.125 -9.086 1 27.16 4 ALA B N 1
ATOM 1381 C CA . ALA B 1 4 ? -12.094 38.688 -9.352 1 27.16 4 ALA B CA 1
ATOM 1382 C C . ALA B 1 4 ? -11.461 38.094 -8.102 1 27.16 4 ALA B C 1
ATOM 1384 O O . ALA B 1 4 ? -11.219 38.812 -7.117 1 27.16 4 ALA B O 1
ATOM 1385 N N . ILE B 1 5 ? -11.867 36.938 -7.629 1 30.92 5 ILE B N 1
ATOM 1386 C CA . ILE B 1 5 ? -11.125 36.219 -6.594 1 30.92 5 ILE B CA 1
ATOM 1387 C C . ILE B 1 5 ? -9.625 36.312 -6.891 1 30.92 5 ILE B C 1
ATOM 1389 O O . ILE B 1 5 ? -9.188 35.938 -7.984 1 30.92 5 ILE B O 1
ATOM 1393 N N . ASN B 1 6 ? -8.906 37.25 -6.312 1 26.89 6 ASN B N 1
ATOM 1394 C CA . ASN B 1 6 ? -7.48 37.562 -6.422 1 26.89 6 ASN B CA 1
ATOM 1395 C C . ASN B 1 6 ? -6.625 36.281 -6.242 1 26.89 6 ASN B C 1
ATOM 1397 O O . ASN B 1 6 ? -6.562 35.719 -5.148 1 26.89 6 ASN B O 1
ATOM 1401 N N . THR B 1 7 ? -6.273 35.562 -7.199 1 31.17 7 THR B N 1
ATOM 1402 C CA . THR B 1 7 ? -5.355 34.469 -7.406 1 31.17 7 THR B CA 1
ATOM 1403 C C . THR B 1 7 ? -3.957 34.812 -6.906 1 31.17 7 THR B C 1
ATOM 1405 O O . THR B 1 7 ? -3.045 34 -6.961 1 31.17 7 THR B O 1
ATOM 1408 N N . THR B 1 8 ? -3.654 36.062 -6.695 1 29.11 8 THR B N 1
ATOM 1409 C CA . THR B 1 8 ? -2.266 36.5 -6.516 1 29.11 8 THR B CA 1
ATOM 1410 C C . THR B 1 8 ? -1.725 35.969 -5.18 1 29.11 8 THR B C 1
ATOM 1412 O O . THR B 1 8 ? -0.511 35.969 -4.965 1 29.11 8 THR B O 1
ATOM 1415 N N . ALA B 1 9 ? -2.525 35.969 -4.109 1 32.34 9 ALA B N 1
ATOM 1416 C CA . ALA B 1 9 ? -1.921 35.719 -2.809 1 32.34 9 ALA B CA 1
ATOM 1417 C C . ALA B 1 9 ? -1.262 34.344 -2.783 1 32.34 9 ALA B C 1
ATOM 1419 O O . ALA B 1 9 ? -0.564 34 -1.826 1 32.34 9 ALA B O 1
ATOM 1420 N N . ILE B 1 10 ? -1.603 33.438 -3.725 1 34.34 10 ILE B N 1
ATOM 1421 C CA . ILE B 1 10 ? -1.044 32.094 -3.605 1 34.34 10 ILE B CA 1
ATOM 1422 C C . ILE B 1 10 ? 0.398 32.094 -4.105 1 34.34 10 ILE B C 1
ATOM 1424 O O . ILE B 1 10 ? 1.1 31.078 -3.99 1 34.34 10 ILE B O 1
ATOM 1428 N N . GLN B 1 11 ? 0.841 33.062 -4.824 1 33.5 11 GLN B N 1
ATOM 1429 C CA . GLN B 1 11 ? 2.113 32.938 -5.531 1 33.5 11 GLN B CA 1
ATOM 1430 C C . GLN B 1 11 ? 3.291 33.125 -4.578 1 33.5 11 GLN B C 1
ATOM 1432 O O . GLN B 1 11 ? 4.379 32.594 -4.816 1 33.5 11 GLN B O 1
ATOM 1437 N N . ASN B 1 12 ? 3.322 34.156 -3.805 1 31.95 12 ASN B N 1
ATOM 1438 C CA . ASN B 1 12 ? 4.574 34.531 -3.164 1 31.95 12 ASN B CA 1
ATOM 1439 C C . ASN B 1 12 ? 4.926 33.594 -2.006 1 31.95 12 ASN B C 1
ATOM 1441 O O . ASN B 1 12 ? 5.582 34.031 -1.048 1 31.95 12 ASN B O 1
ATOM 1445 N N . ALA B 1 13 ? 4.223 32.531 -1.742 1 34.53 13 ALA B N 1
ATOM 1446 C CA . ALA B 1 13 ? 4.695 31.75 -0.616 1 34.53 13 ALA B CA 1
ATOM 1447 C C . ALA B 1 13 ? 6.043 31.094 -0.931 1 34.53 13 ALA B C 1
ATOM 1449 O O . ALA B 1 13 ? 6.242 30.562 -2.025 1 34.53 13 ALA B O 1
ATOM 1450 N N . THR B 1 14 ? 7.09 31.422 -0.333 1 36.56 14 THR B N 1
ATOM 1451 C CA . THR B 1 14 ? 8.422 30.812 -0.38 1 36.56 14 THR B CA 1
ATOM 1452 C C . THR B 1 14 ? 8.328 29.297 -0.563 1 36.56 14 THR B C 1
ATOM 1454 O O . THR B 1 14 ? 7.426 28.656 -0.018 1 36.56 14 THR B O 1
ATOM 1457 N N . PRO B 1 15 ? 9.18 28.75 -1.485 1 43.28 15 PRO B N 1
ATOM 1458 C CA . PRO B 1 15 ? 9.07 27.312 -1.79 1 43.28 15 PRO B CA 1
ATOM 1459 C C . PRO B 1 15 ? 8.703 26.469 -0.569 1 43.28 15 PRO B C 1
ATOM 1461 O O . PRO B 1 15 ? 7.98 25.484 -0.693 1 43.28 15 PRO B O 1
ATOM 1464 N N . GLY B 1 16 ? 9.234 26.719 0.605 1 47.66 16 GLY B N 1
ATOM 1465 C CA . GLY B 1 16 ? 8.867 26.141 1.893 1 47.66 16 GLY B CA 1
ATOM 1466 C C . GLY B 1 16 ? 7.461 26.5 2.326 1 47.66 16 GLY B C 1
ATOM 1467 O O . GLY B 1 16 ? 6.867 25.797 3.154 1 47.66 16 GLY B O 1
ATOM 1468 N N . GLY B 1 17 ? 6.957 27.578 1.865 1 50.72 17 GLY B N 1
ATOM 1469 C CA . GLY B 1 17 ? 5.691 28.172 2.281 1 50.72 17 GLY B CA 1
ATOM 1470 C C . GLY B 1 17 ? 4.488 27.5 1.641 1 50.72 17 GLY B C 1
ATOM 1471 O O . GLY B 1 17 ? 3.43 27.391 2.262 1 50.72 17 GLY B O 1
ATOM 1472 N N . GLN B 1 18 ? 4.742 27.094 0.469 1 52.88 18 GLN B N 1
ATOM 1473 C CA . GLN B 1 18 ? 3.584 26.562 -0.249 1 52.88 18 GLN B CA 1
ATOM 1474 C C . GLN B 1 18 ? 3.166 25.203 0.301 1 52.88 18 GLN B C 1
ATOM 1476 O O . GLN B 1 18 ? 1.976 24.938 0.473 1 52.88 18 GLN B O 1
ATOM 1481 N N . ALA B 1 19 ? 4.148 24.391 0.621 1 58.38 19 ALA B N 1
ATOM 1482 C CA . ALA B 1 19 ? 3.803 23.078 1.146 1 58.38 19 ALA B CA 1
ATOM 1483 C C . ALA B 1 19 ? 3.143 23.188 2.518 1 58.38 19 ALA B C 1
ATOM 1485 O O . ALA B 1 19 ? 2.172 22.484 2.805 1 58.38 19 ALA B O 1
ATOM 1486 N N . THR B 1 20 ? 3.688 24.172 3.32 1 59.78 20 THR B N 1
ATOM 1487 C CA . THR B 1 20 ? 3.125 24.328 4.656 1 59.78 20 THR B CA 1
ATOM 1488 C C . THR B 1 20 ? 1.672 24.797 4.578 1 59.78 20 THR B C 1
ATOM 1490 O O . THR B 1 20 ? 0.817 24.297 5.316 1 59.78 20 THR B O 1
ATOM 1493 N N . SER B 1 21 ? 1.49 25.594 3.496 1 65.5 21 SER B N 1
ATOM 1494 C CA . SER B 1 21 ? 0.135 26.125 3.395 1 65.5 21 SER B CA 1
ATOM 1495 C C . SER B 1 21 ? -0.837 25.062 2.887 1 65.5 21 SER B C 1
ATOM 1497 O O . SER B 1 21 ? -1.955 24.938 3.393 1 65.5 21 SER B O 1
ATOM 1499 N N . VAL B 1 22 ? -0.296 24.188 2.064 1 65.19 22 VAL B N 1
ATOM 1500 C CA . VAL B 1 22 ? -1.196 23.203 1.477 1 65.19 22 VAL B CA 1
ATOM 1501 C C . VAL B 1 22 ? -1.523 22.125 2.506 1 65.19 22 VAL B C 1
ATOM 1503 O O . VAL B 1 22 ? -2.676 21.703 2.631 1 65.19 22 VAL B O 1
ATOM 1506 N N . ALA B 1 23 ? -0.508 21.812 3.268 1 71.81 23 ALA B N 1
ATOM 1507 C CA . ALA B 1 23 ? -0.74 20.797 4.301 1 71.81 23 ALA B CA 1
ATOM 1508 C C . ALA B 1 23 ? -1.706 21.328 5.363 1 71.81 23 ALA B C 1
ATOM 1510 O O . ALA B 1 23 ? -2.604 20.594 5.801 1 71.81 23 ALA B O 1
ATOM 1511 N N . ALA B 1 24 ? -1.463 22.547 5.688 1 72.56 24 ALA B N 1
ATOM 1512 C CA . ALA B 1 24 ? -2.305 23.172 6.707 1 72.56 24 ALA B CA 1
ATOM 1513 C C . ALA B 1 24 ? -3.738 23.328 6.207 1 72.56 24 ALA B C 1
ATOM 1515 O O . ALA B 1 24 ? -4.691 23.031 6.934 1 72.56 24 ALA B O 1
ATOM 1516 N N . LEU B 1 25 ? -3.848 23.781 5.004 1 69.19 25 LEU B N 1
ATOM 1517 C CA . LEU B 1 25 ? -5.172 23.922 4.406 1 69.19 25 LEU B CA 1
ATOM 1518 C C . LEU B 1 25 ? -5.875 22.578 4.309 1 69.19 25 LEU B C 1
ATOM 1520 O O . LEU B 1 25 ? -7.047 22.453 4.676 1 69.19 25 LEU B O 1
ATOM 1524 N N . ALA B 1 26 ? -5.145 21.562 3.879 1 75 26 ALA B N 1
ATOM 1525 C CA . ALA B 1 26 ? -5.73 20.234 3.773 1 75 26 ALA B CA 1
ATOM 1526 C C . ALA B 1 26 ? -6.172 19.719 5.141 1 75 26 ALA B C 1
ATOM 1528 O O . ALA B 1 26 ? -7.227 19.094 5.266 1 75 26 ALA B O 1
ATOM 1529 N N . PHE B 1 27 ? -5.418 20.062 6.086 1 74.12 27 PHE B N 1
ATOM 1530 C CA . PHE B 1 27 ? -5.742 19.609 7.438 1 74.12 27 PHE B CA 1
ATOM 1531 C C . PHE B 1 27 ? -6.992 20.312 7.953 1 74.12 27 PHE B C 1
ATOM 1533 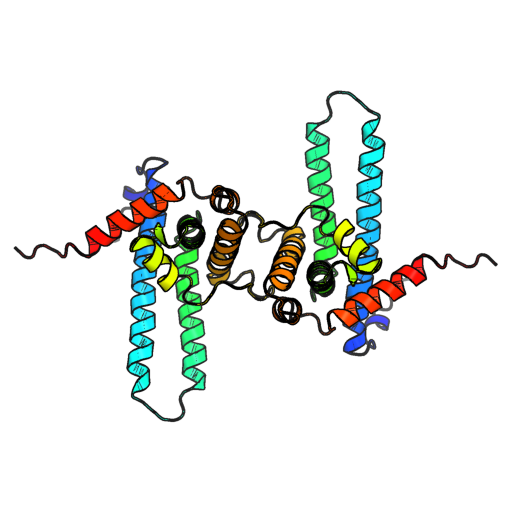O O . PHE B 1 27 ? -7.852 19.688 8.57 1 74.12 27 PHE B O 1
ATOM 1540 N N . ASN B 1 28 ? -7.105 21.578 7.688 1 69.06 28 ASN B N 1
ATOM 1541 C CA . ASN B 1 28 ? -8.289 22.312 8.109 1 69.06 28 ASN B CA 1
ATOM 1542 C C . ASN B 1 28 ? -9.547 21.797 7.426 1 69.06 28 ASN B C 1
ATOM 1544 O O . ASN B 1 28 ? -10.594 21.656 8.07 1 69.06 28 ASN B O 1
ATOM 1548 N N . ILE B 1 29 ? -9.359 21.453 6.219 1 66.12 29 ILE B N 1
ATOM 1549 C CA . ILE B 1 29 ? -10.492 20.906 5.473 1 66.12 29 ILE B CA 1
ATOM 1550 C C . ILE B 1 29 ? -10.844 19.516 6.008 1 66.12 29 ILE B C 1
ATOM 1552 O O . ILE B 1 29 ? -12.016 19.203 6.211 1 66.12 29 ILE B O 1
ATOM 1556 N N . ALA B 1 30 ? -9.773 18.844 6.359 1 72.06 30 ALA B N 1
ATOM 1557 C CA . ALA B 1 30 ? -10 17.516 6.922 1 72.06 30 ALA B CA 1
ATOM 1558 C C . ALA B 1 30 ? -10.742 17.594 8.25 1 72.06 30 ALA B C 1
ATOM 1560 O O . ALA B 1 30 ? -11.703 16.859 8.484 1 72.06 30 ALA B O 1
ATOM 1561 N N . THR B 1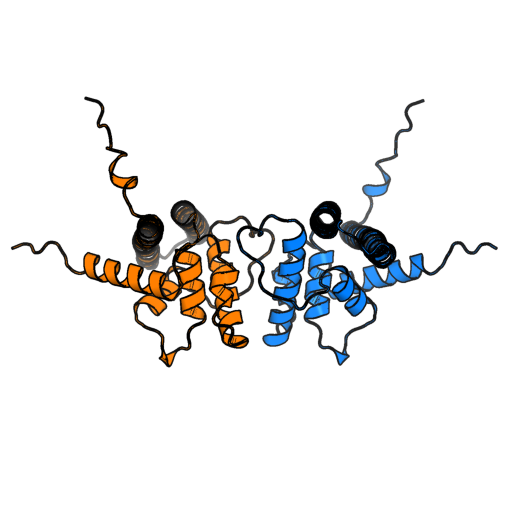 31 ? -10.336 18.5 9.039 1 70.44 31 THR B N 1
ATOM 1562 C CA . THR B 1 31 ? -10.977 18.688 10.336 1 70.44 31 THR B CA 1
ATOM 1563 C C . THR B 1 31 ? -12.43 19.109 10.172 1 70.44 31 THR B C 1
ATOM 1565 O O . THR B 1 31 ? -13.312 18.609 10.875 1 70.44 31 THR B O 1
ATOM 1568 N N . GLY B 1 32 ? -12.602 19.984 9.305 1 65.38 32 GLY B N 1
ATOM 1569 C CA . GLY B 1 32 ? -13.961 20.438 9.039 1 65.38 32 GLY B CA 1
ATOM 1570 C C . GLY B 1 32 ? -14.859 19.344 8.484 1 65.38 32 GLY B C 1
ATOM 1571 O O . GLY B 1 32 ? -15.984 19.156 8.953 1 65.38 32 GLY B O 1
ATOM 1572 N N . LEU B 1 33 ? -14.305 18.609 7.57 1 64.25 33 LEU B N 1
ATOM 1573 C CA . LEU B 1 33 ? -15.07 17.547 6.922 1 64.25 33 LEU B CA 1
ATOM 1574 C C . LEU B 1 33 ? -15.383 16.422 7.902 1 64.25 33 LEU B C 1
ATOM 1576 O O . LEU B 1 33 ? -16.484 15.883 7.906 1 64.25 33 LEU B O 1
ATOM 1580 N N . PHE B 1 34 ? -14.484 16.141 8.742 1 65.56 34 PHE B N 1
ATOM 1581 C CA . PHE B 1 34 ? -14.688 15.047 9.68 1 65.56 34 PHE B CA 1
ATOM 1582 C C . PHE B 1 34 ? -15.617 15.461 10.812 1 65.56 34 PHE B C 1
ATOM 1584 O O . PHE B 1 34 ? -16.344 14.641 11.359 1 65.56 34 PHE B O 1
ATOM 1591 N N . ALA B 1 35 ? -15.547 16.734 11.094 1 62.66 35 ALA B N 1
ATOM 1592 C CA . ALA B 1 35 ? -16.516 17.266 12.047 1 62.66 35 ALA B CA 1
ATOM 1593 C C . ALA B 1 35 ? -17.938 17.172 11.508 1 62.66 35 ALA B C 1
ATOM 1595 O O . ALA B 1 35 ? -18.859 16.797 12.234 1 62.66 35 ALA B O 1
ATOM 1596 N N . ILE B 1 36 ? -18.031 17.312 10.297 1 55.78 36 ILE B N 1
ATOM 1597 C CA . ILE B 1 36 ? -19.328 17.234 9.633 1 55.78 36 ILE B CA 1
ATOM 1598 C C . ILE B 1 36 ? -19.797 15.773 9.578 1 55.78 36 ILE B C 1
ATOM 1600 O O . ILE B 1 36 ? -20.953 15.469 9.844 1 55.78 36 ILE B O 1
ATOM 1604 N N . ALA B 1 37 ? -18.891 14.93 9.312 1 58.28 37 ALA B N 1
ATOM 1605 C CA . ALA B 1 37 ? -19.219 13.516 9.195 1 58.28 37 ALA B CA 1
ATOM 1606 C C . ALA B 1 37 ? -19.594 12.922 10.547 1 58.28 37 ALA B C 1
ATOM 1608 O O . ALA B 1 37 ? -20.5 12.078 10.641 1 58.28 37 ALA B O 1
ATOM 1609 N N . THR B 1 38 ? -18.953 13.219 11.602 1 56.28 38 THR B N 1
ATOM 1610 C CA . THR B 1 38 ? -19.219 12.742 12.953 1 56.28 38 THR B CA 1
ATOM 1611 C C . THR B 1 38 ? -20.547 13.312 13.477 1 56.28 38 THR B C 1
ATOM 1613 O O . THR B 1 38 ? -21.266 12.641 14.219 1 56.28 38 THR B O 1
ATOM 1616 N N . LEU B 1 39 ? -20.859 14.492 13.203 1 51.94 39 LEU B N 1
ATOM 1617 C CA . LEU B 1 39 ? -22.141 15.102 13.586 1 51.94 39 LEU B CA 1
ATOM 1618 C C . LEU B 1 39 ? -23.297 14.445 12.852 1 51.94 39 LEU B C 1
ATOM 1620 O O . LEU B 1 39 ? -24.391 14.336 13.391 1 51.94 39 LEU B O 1
ATOM 1624 N N . GLY B 1 40 ? -23.016 13.969 11.758 1 45.12 40 GLY B N 1
ATOM 1625 C CA . GLY B 1 40 ? -24.031 13.25 11.016 1 45.12 40 GLY B CA 1
ATOM 1626 C C . GLY B 1 40 ? -24.344 11.883 11.594 1 45.12 40 GLY B C 1
ATOM 1627 O O . GLY B 1 40 ? -25.484 11.406 11.523 1 45.12 40 GLY B O 1
ATOM 1628 N N . LYS B 1 41 ? -23.344 11.219 12.18 1 49.72 41 LYS B N 1
ATOM 1629 C CA . LYS B 1 41 ? -23.609 9.938 12.828 1 49.72 41 LYS B CA 1
ATOM 1630 C C . LYS B 1 41 ? -24.422 10.125 14.102 1 49.72 41 LYS B C 1
ATOM 1632 O O . LYS B 1 41 ? -25.203 9.25 14.469 1 49.72 41 LYS B O 1
ATOM 1637 N N . ARG B 1 42 ? -24.266 11.164 14.93 1 46.09 42 ARG B N 1
ATOM 1638 C CA . ARG B 1 42 ? -25.047 11.422 16.141 1 46.09 42 ARG B CA 1
ATOM 1639 C C . ARG B 1 42 ? -26.5 11.688 15.797 1 46.09 42 ARG B C 1
ATOM 1641 O O . ARG B 1 42 ? -27.406 11.32 16.562 1 46.09 42 ARG B O 1
ATOM 1648 N N . ARG B 1 43 ? -26.797 12.266 14.844 1 42.75 43 ARG B N 1
ATOM 1649 C CA . ARG B 1 43 ? -28.203 12.5 14.578 1 42.75 43 ARG B CA 1
ATOM 1650 C C . ARG B 1 43 ? -28.906 11.203 14.18 1 42.75 43 ARG B C 1
ATOM 1652 O O . ARG B 1 43 ? -30.141 11.117 14.234 1 42.75 43 ARG B O 1
ATOM 1659 N N . LYS B 1 44 ? -28.125 10.32 13.734 1 42.75 44 LYS B N 1
ATOM 1660 C CA . LYS B 1 44 ? -28.844 9.141 13.258 1 42.75 44 LYS B CA 1
ATOM 1661 C C . LYS B 1 44 ? -29.25 8.234 14.414 1 42.75 44 LYS B C 1
ATOM 1663 O O . LYS B 1 44 ? -30 7.273 14.227 1 42.75 44 LYS B O 1
ATOM 1668 N N . ARG B 1 45 ? -28.547 8.438 15.523 1 41.31 45 ARG B N 1
ATOM 1669 C CA . ARG B 1 45 ? -28.984 7.449 16.5 1 41.31 45 ARG B CA 1
ATOM 1670 C C . ARG B 1 45 ? -30.469 7.633 16.828 1 41.31 45 ARG B C 1
ATOM 1672 O O . ARG B 1 45 ? -31.047 6.832 17.562 1 41.31 45 ARG B O 1
ATOM 1679 N N . HIS B 1 46 ? -30.953 8.805 16.75 1 35.66 46 HIS B N 1
ATOM 1680 C CA . HIS B 1 46 ? -32.312 8.773 17.25 1 35.66 46 HIS B CA 1
ATOM 1681 C C . HIS B 1 46 ? -33.219 8.008 16.297 1 35.66 46 HIS B C 1
ATOM 1683 O O . HIS B 1 46 ? -34.375 7.695 16.641 1 35.66 46 HIS B O 1
ATOM 1689 N N . ASP B 1 47 ? -33.281 8.266 15.008 1 37.62 47 ASP B N 1
ATOM 1690 C CA . ASP B 1 47 ? -34.438 7.691 14.328 1 37.62 47 ASP B CA 1
ATOM 1691 C C . ASP B 1 47 ? -34.219 6.215 14.016 1 37.62 47 ASP B C 1
ATOM 1693 O O . ASP B 1 47 ? -33.25 5.855 13.328 1 37.62 47 ASP B O 1
ATOM 1697 N N . HIS B 1 48 ? -34.781 5.254 14.742 1 35.09 48 HIS B N 1
ATOM 1698 C CA . HIS B 1 48 ? -34.812 3.801 14.836 1 35.09 48 HIS B CA 1
ATOM 1699 C C . HIS B 1 48 ? -34.906 3.164 13.453 1 35.09 48 HIS B C 1
ATOM 1701 O O . HIS B 1 48 ? -34.625 1.969 13.297 1 35.09 48 HIS B O 1
ATOM 1707 N N . HIS B 1 49 ? -36.125 3.486 12.68 1 35.34 49 HIS B N 1
ATOM 1708 C CA . HIS B 1 49 ? -36.688 2.436 11.836 1 35.34 49 HIS B CA 1
ATOM 1709 C C . HIS B 1 49 ? -35.688 1.968 10.797 1 35.34 49 HIS B C 1
ATOM 1711 O O . HIS B 1 49 ? -35.344 0.781 10.734 1 35.34 49 HIS B O 1
ATOM 1717 N N . ASP B 1 50 ? -36.188 1.775 9.484 1 37.22 50 ASP B N 1
ATOM 1718 C CA . ASP B 1 50 ? -35.938 1 8.273 1 37.22 50 ASP B CA 1
ATOM 1719 C C . ASP B 1 50 ? -34.688 1.487 7.555 1 37.22 50 ASP B C 1
ATOM 1721 O O . ASP B 1 50 ? -34.375 1.014 6.461 1 37.22 50 ASP B O 1
ATOM 1725 N N . HIS B 1 51 ? -34.125 2.73 7.723 1 37.09 51 HIS B N 1
ATOM 1726 C CA . HIS B 1 51 ? -33.25 3.471 6.809 1 37.09 51 HIS B CA 1
ATOM 1727 C C . HIS B 1 51 ? -31.797 3.047 6.961 1 37.09 51 HIS B C 1
ATOM 1729 O O . HIS B 1 51 ? -30.891 3.828 6.672 1 37.09 51 HIS B O 1
ATOM 1735 N N . TYR B 1 52 ? -31.547 1.98 7.414 1 40.09 52 TYR B N 1
ATOM 1736 C CA . TYR B 1 52 ? -30.188 1.546 7.738 1 40.09 52 TYR B CA 1
ATOM 1737 C C . TYR B 1 52 ? -29.312 1.513 6.492 1 40.09 52 TYR B C 1
ATOM 1739 O O . TYR B 1 52 ? -28.141 1.899 6.539 1 40.09 52 TYR B O 1
ATOM 1747 N N . SER B 1 53 ? -29.828 0.871 5.391 1 45.44 53 SER B N 1
ATOM 1748 C CA . SER B 1 53 ? -29 0.561 4.238 1 45.44 53 SER B CA 1
ATOM 1749 C C . SER B 1 53 ? -28.578 1.829 3.506 1 45.44 53 SER B C 1
ATOM 1751 O O . SER B 1 53 ? -27.438 1.921 3.012 1 45.44 53 SER B O 1
ATOM 1753 N N . TYR B 1 54 ? -29.547 2.828 3.375 1 40.94 54 TYR B N 1
ATOM 1754 C CA . TYR B 1 54 ? -29.297 4.09 2.688 1 40.94 54 TYR B CA 1
ATOM 1755 C C . TYR B 1 54 ? -28.266 4.926 3.428 1 40.94 54 TYR B C 1
ATOM 1757 O O . TYR B 1 54 ? -27.438 5.598 2.805 1 40.94 54 TYR B O 1
ATOM 1765 N N . ASP B 1 55 ? -28.172 4.68 4.672 1 47.47 55 ASP B N 1
ATOM 1766 C CA . ASP B 1 55 ? -27.297 5.52 5.488 1 47.47 55 ASP B CA 1
ATOM 1767 C C . ASP B 1 55 ? -25.844 5.098 5.359 1 47.47 55 ASP B C 1
ATOM 1769 O O . ASP B 1 55 ? -24.953 5.945 5.23 1 47.47 55 ASP B O 1
ATOM 1773 N N . GLN B 1 56 ? -25.734 3.754 5.059 1 53.72 56 GLN B N 1
ATOM 1774 C CA . GLN B 1 56 ? -24.359 3.299 4.918 1 53.72 56 GLN B CA 1
ATOM 1775 C C . GLN B 1 56 ? -23.781 3.703 3.566 1 53.72 56 GLN B C 1
ATOM 1777 O O . GLN B 1 56 ? -22.625 4.117 3.479 1 53.72 56 GLN B O 1
ATOM 1782 N N . GLY B 1 57 ? -24.672 3.65 2.598 1 56.97 57 GLY B N 1
ATOM 1783 C CA . GLY B 1 57 ? -24.281 4.062 1.261 1 56.97 57 GLY B CA 1
ATOM 1784 C C . GLY B 1 57 ? -23.984 5.547 1.154 1 56.97 57 GLY B C 1
ATOM 1785 O O . GLY B 1 57 ? -22.984 5.953 0.557 1 56.97 57 GLY B O 1
ATOM 1786 N N . TYR B 1 58 ? -24.891 6.406 1.829 1 61 58 TYR B N 1
ATOM 1787 C CA . TYR B 1 58 ? -24.719 7.855 1.817 1 61 58 TYR B CA 1
ATOM 1788 C C . TYR B 1 58 ? -23.469 8.266 2.59 1 61 58 TYR B C 1
ATOM 1790 O O . TYR B 1 58 ? -22.703 9.117 2.135 1 61 58 TYR B O 1
ATOM 1798 N N . ASP B 1 59 ? -23.25 7.535 3.596 1 70.44 59 ASP B N 1
ATOM 1799 C CA . ASP B 1 59 ? -22.062 7.809 4.414 1 70.44 59 ASP B CA 1
ATOM 1800 C C . ASP B 1 59 ? -20.781 7.441 3.672 1 70.44 59 ASP B C 1
ATOM 1802 O O . ASP B 1 59 ? -19.797 8.188 3.709 1 70.44 59 ASP B O 1
ATOM 1806 N N . HIS B 1 60 ? -20.938 6.375 2.84 1 75.19 60 HIS B N 1
ATOM 1807 C CA . HIS B 1 60 ? -19.766 5.973 2.076 1 75.19 60 HIS B CA 1
ATOM 1808 C C . HIS B 1 60 ? -19.484 6.949 0.94 1 75.19 60 HIS B C 1
ATOM 1810 O O . HIS B 1 60 ? -18.328 7.281 0.672 1 75.19 60 HIS B O 1
ATOM 1816 N N . MET B 1 61 ? -20.562 7.445 0.434 1 77.06 61 MET B N 1
ATOM 1817 C CA . MET B 1 61 ? -20.406 8.406 -0.657 1 77.06 61 MET B CA 1
ATOM 1818 C C . MET B 1 61 ? -19.859 9.727 -0.145 1 77.06 61 MET B C 1
ATOM 1820 O O . MET B 1 61 ? -18.969 10.312 -0.761 1 77.06 61 MET B O 1
ATOM 1824 N N . LEU B 1 62 ? -20.359 10.133 0.968 1 78.69 62 LEU B N 1
ATOM 1825 C CA . LEU B 1 62 ? -19.906 11.375 1.564 1 78.69 62 LEU B CA 1
ATOM 1826 C C . LEU B 1 62 ? -18.438 11.273 1.972 1 78.69 62 LEU B C 1
ATOM 1828 O O . LEU B 1 62 ? -17.656 12.195 1.721 1 78.69 62 LEU B O 1
ATOM 1832 N N . GLN B 1 63 ? -18.016 10.18 2.494 1 77.94 63 GLN B N 1
ATOM 1833 C CA . GLN B 1 63 ? -16.625 9.969 2.914 1 77.94 63 GLN B CA 1
ATOM 1834 C C . GLN B 1 63 ? -15.688 9.961 1.717 1 77.94 63 GLN B C 1
ATOM 1836 O O . GLN B 1 63 ? -14.625 10.594 1.753 1 77.94 63 GLN B O 1
ATOM 1841 N N . GLU B 1 64 ? -16.203 9.328 0.71 1 81.75 64 GLU B N 1
ATOM 1842 C CA . GLU B 1 64 ? -15.367 9.281 -0.489 1 81.75 64 GLU B CA 1
ATOM 1843 C C . GLU B 1 64 ? -15.188 10.672 -1.085 1 81.75 64 GLU B C 1
ATOM 1845 O O . GLU B 1 64 ? -14.102 11.008 -1.561 1 81.75 64 GLU B O 1
ATOM 1850 N N . SER B 1 65 ? -16.266 11.398 -1.026 1 83.25 65 SER B N 1
ATOM 1851 C CA . SER B 1 65 ? -16.203 12.75 -1.562 1 83.25 65 SER B CA 1
ATOM 1852 C C . SER B 1 65 ? -15.273 13.625 -0.722 1 83.25 65 SER B C 1
ATOM 1854 O O . SER B 1 65 ? -14.508 14.43 -1.263 1 83.25 65 SER B O 1
ATOM 1856 N N . LEU B 1 66 ? -15.375 13.438 0.536 1 83.38 66 LEU B N 1
ATOM 1857 C CA . LEU B 1 66 ? -14.531 14.211 1.445 1 83.38 66 LEU B CA 1
ATOM 1858 C C . LEU B 1 66 ? -13.055 13.883 1.23 1 83.38 66 LEU B C 1
ATOM 1860 O O . LEU B 1 66 ? -12.219 14.781 1.145 1 83.38 66 LEU B O 1
ATOM 1864 N N . PHE B 1 67 ? -12.805 12.648 1.04 1 88 67 PHE B N 1
ATOM 1865 C CA . PHE B 1 67 ? -11.414 12.258 0.837 1 88 67 PHE B CA 1
ATOM 1866 C C . PHE B 1 67 ? -10.938 12.656 -0.553 1 88 67 PHE B C 1
ATOM 1868 O O . PHE B 1 67 ? -9.75 12.953 -0.747 1 88 67 PHE B O 1
ATOM 1875 N N . LYS B 1 68 ? -11.875 12.711 -1.39 1 88.44 68 LYS B N 1
ATOM 1876 C CA . LYS B 1 68 ? -11.484 13.188 -2.713 1 88.44 68 LYS B CA 1
ATOM 1877 C C . LYS B 1 68 ? -11.031 14.641 -2.66 1 88.44 68 LYS B C 1
ATOM 1879 O O . LYS B 1 68 ? -10.008 15 -3.238 1 88.44 68 LYS B O 1
ATOM 1884 N N . VAL B 1 69 ? -11.82 15.461 -1.982 1 86.56 69 VAL B N 1
ATOM 1885 C CA . VAL B 1 69 ? -11.469 16.875 -1.823 1 86.56 69 VAL B CA 1
ATOM 1886 C C . VAL B 1 69 ? -10.156 17 -1.063 1 86.56 69 VAL B C 1
ATOM 1888 O O . VAL B 1 69 ? -9.266 17.75 -1.47 1 86.56 69 VAL B O 1
ATOM 1891 N N . LEU B 1 70 ? -9.977 16.234 -0.049 1 87.88 70 LEU B N 1
ATOM 1892 C CA . LEU B 1 70 ? -8.773 16.266 0.773 1 87.88 70 LEU B CA 1
ATOM 1893 C C . LEU B 1 70 ? -7.551 15.852 -0.039 1 87.88 70 LEU B C 1
ATOM 1895 O O . LEU B 1 70 ? -6.5 16.5 0.041 1 87.88 70 LEU B O 1
ATOM 1899 N N . SER B 1 71 ? -7.781 14.812 -0.798 1 89.88 71 SER B N 1
ATOM 1900 C CA . SER B 1 71 ? -6.672 14.297 -1.595 1 89.88 71 SER B CA 1
ATOM 1901 C C . SER B 1 71 ? -6.258 15.297 -2.672 1 89.88 71 SER B C 1
ATOM 1903 O O . SER B 1 71 ? -5.074 15.414 -2.992 1 89.88 71 SER B O 1
ATOM 1905 N N . ASP B 1 72 ? -7.242 16 -3.207 1 86.81 72 ASP B N 1
ATOM 1906 C CA . ASP B 1 72 ? -6.934 17.016 -4.211 1 86.81 72 ASP B CA 1
ATOM 1907 C C . ASP B 1 72 ? -6.18 18.188 -3.592 1 86.81 72 ASP B C 1
ATOM 1909 O O . ASP B 1 72 ? -5.246 18.719 -4.195 1 86.81 72 ASP B O 1
ATOM 1913 N N . LEU B 1 73 ? -6.535 18.562 -2.385 1 86.19 73 LEU B N 1
ATOM 1914 C CA . LEU B 1 73 ? -5.883 19.656 -1.676 1 86.19 73 LEU B CA 1
ATOM 1915 C C . LEU B 1 73 ? -4.492 19.25 -1.202 1 86.19 73 LEU B C 1
ATOM 1917 O O . LEU B 1 73 ? -3.584 20.078 -1.136 1 86.19 73 LEU B O 1
ATOM 1921 N N . ASP B 1 74 ? -4.363 18.016 -0.929 1 92.06 74 ASP B N 1
ATOM 1922 C CA . ASP B 1 74 ? -3.098 17.453 -0.458 1 92.06 74 ASP B CA 1
ATOM 1923 C C . ASP B 1 74 ? -2.301 16.844 -1.611 1 92.06 74 ASP B C 1
ATOM 1925 O O . ASP B 1 74 ? -1.762 15.75 -1.49 1 92.06 74 ASP B O 1
ATOM 1929 N N . GLU B 1 75 ? -2.213 17.578 -2.711 1 89.5 75 GLU B N 1
ATOM 1930 C CA . GLU B 1 75 ? -1.546 17.094 -3.918 1 89.5 75 GLU B CA 1
ATOM 1931 C C . GLU B 1 75 ? -0.094 16.719 -3.635 1 89.5 75 GLU B C 1
ATOM 1933 O O . GLU B 1 75 ? 0.384 15.68 -4.094 1 89.5 75 GLU B O 1
ATOM 1938 N N . PRO B 1 76 ? 0.593 17.469 -2.771 1 92.38 76 PRO B N 1
ATOM 1939 C CA . PRO B 1 76 ? 1.977 17.094 -2.479 1 92.38 76 PRO B CA 1
ATOM 1940 C C . PRO B 1 76 ? 2.074 15.969 -1.452 1 92.38 76 PRO B C 1
ATOM 1942 O O . PRO B 1 76 ? 3.17 15.484 -1.161 1 92.38 76 PRO B O 1
ATOM 1945 N N . SER B 1 77 ? 0.977 15.555 -0.832 1 95.62 77 SER B N 1
ATOM 1946 C CA . SER B 1 77 ? 0.864 14.43 0.095 1 95.62 77 SER B CA 1
ATOM 1947 C C . SER B 1 77 ? 1.561 14.734 1.417 1 95.62 77 SER B C 1
ATOM 1949 O O . SER B 1 77 ? 2.182 13.852 2.014 1 95.62 77 SER B O 1
ATOM 1951 N N . CYS B 1 78 ? 1.54 15.992 1.851 1 94.69 78 CYS B N 1
ATOM 1952 C CA . CYS B 1 78 ? 2.15 16.359 3.123 1 94.69 78 CYS B CA 1
ATOM 1953 C C . CYS B 1 78 ? 1.308 15.867 4.293 1 94.69 78 CYS B C 1
ATOM 1955 O O . CYS B 1 78 ? 1.846 15.484 5.336 1 94.69 78 CYS B O 1
ATOM 1957 N N . LEU B 1 79 ? 0.009 15.859 4.125 1 94.62 79 LEU B N 1
ATOM 1958 C CA . LEU B 1 79 ? -0.855 15.336 5.176 1 94.62 79 LEU B CA 1
ATOM 1959 C C . LEU B 1 79 ? -0.671 13.828 5.328 1 94.62 79 LEU B C 1
ATOM 1961 O O . LEU B 1 79 ? -0.679 13.312 6.445 1 94.62 79 LEU B O 1
ATOM 1965 N N . ALA B 1 80 ? -0.53 13.156 4.203 1 96.31 80 ALA B N 1
ATOM 1966 C CA . ALA B 1 80 ? -0.233 11.727 4.242 1 96.31 80 ALA B CA 1
ATOM 1967 C C . ALA B 1 80 ? 1.106 11.461 4.922 1 96.31 80 ALA B C 1
ATOM 1969 O O . ALA B 1 80 ? 1.232 10.531 5.719 1 96.31 80 ALA B O 1
ATOM 1970 N N . LEU B 1 81 ? 2.096 12.289 4.621 1 97.88 81 LEU B N 1
ATOM 1971 C CA . LEU B 1 81 ? 3.396 12.203 5.277 1 97.88 81 LEU B CA 1
ATOM 1972 C C . LEU B 1 81 ? 3.258 12.391 6.785 1 97.88 81 LEU B C 1
ATOM 1974 O O . LEU B 1 81 ? 3.85 11.641 7.562 1 97.88 81 LEU B O 1
ATOM 1978 N N . GLY B 1 82 ? 2.48 13.391 7.191 1 96.25 82 GLY B N 1
ATOM 1979 C CA . GLY B 1 82 ? 2.23 13.633 8.602 1 96.25 82 GLY B CA 1
ATOM 1980 C C . GLY B 1 82 ? 1.568 12.461 9.305 1 96.25 82 GLY B C 1
ATOM 1981 O O . GLY B 1 82 ? 1.946 12.102 10.422 1 96.25 82 GLY B O 1
ATOM 1982 N N . LEU B 1 83 ? 0.545 11.914 8.633 1 96.31 83 LEU B N 1
ATOM 1983 C CA . LEU B 1 83 ? -0.146 10.758 9.195 1 96.31 83 LEU B CA 1
ATOM 1984 C C . LEU B 1 83 ? 0.811 9.586 9.367 1 96.31 83 LEU B C 1
ATOM 1986 O O . LEU B 1 83 ? 0.82 8.938 10.414 1 96.31 83 LEU B O 1
ATOM 1990 N N . CYS B 1 84 ? 1.564 9.266 8.273 1 98.12 84 CYS B N 1
ATOM 1991 C CA . CYS B 1 84 ? 2.576 8.219 8.328 1 98.12 84 CYS B CA 1
ATOM 1992 C C . CYS B 1 84 ? 3.504 8.43 9.523 1 98.12 84 CYS B C 1
ATOM 1994 O O . CYS B 1 84 ? 3.754 7.496 10.289 1 98.12 84 CYS B O 1
ATOM 1996 N N . TYR B 1 85 ? 3.988 9.625 9.703 1 97.81 85 TYR B N 1
ATOM 1997 C CA . TYR B 1 85 ? 4.914 9.977 10.781 1 97.81 85 TYR B CA 1
ATOM 1998 C C . TYR B 1 85 ? 4.25 9.836 12.141 1 97.81 85 TYR B C 1
ATOM 2000 O O . TYR B 1 85 ? 4.844 9.289 13.078 1 97.81 85 TYR B O 1
ATOM 2008 N N . ALA B 1 86 ? 3.047 10.289 12.242 1 96.38 86 ALA B N 1
ATOM 2009 C CA . ALA B 1 86 ? 2.314 10.242 13.5 1 96.38 86 ALA B CA 1
ATOM 2010 C C . ALA B 1 86 ? 2.154 8.805 13.992 1 96.38 86 ALA B C 1
ATOM 2012 O O . ALA B 1 86 ? 2.279 8.531 15.188 1 96.38 86 ALA B O 1
ATOM 2013 N N . ILE B 1 87 ? 1.92 7.922 13.078 1 96.5 87 ILE B N 1
ATOM 2014 C CA . ILE B 1 87 ? 1.723 6.52 13.43 1 96.5 87 ILE B CA 1
ATOM 2015 C C . ILE B 1 87 ? 3.068 5.871 13.75 1 96.5 87 ILE B C 1
ATOM 2017 O O . ILE B 1 87 ? 3.154 5 14.617 1 96.5 87 ILE B O 1
ATOM 2021 N N . GLY B 1 88 ? 4.094 6.348 13.062 1 96.5 88 GLY B N 1
ATOM 2022 C CA . GLY B 1 88 ? 5.414 5.758 13.203 1 96.5 88 GLY B CA 1
ATOM 2023 C C . GLY B 1 88 ? 6.125 6.188 14.477 1 96.5 88 GLY B C 1
ATOM 2024 O O . GLY B 1 88 ? 7.059 5.523 14.922 1 96.5 88 GLY B O 1
ATOM 2025 N N . VAL B 1 89 ? 5.691 7.258 15.039 1 94.88 89 VAL B N 1
ATOM 2026 C CA . VAL B 1 89 ? 6.332 7.773 16.25 1 94.88 89 VAL B CA 1
ATOM 2027 C C . VAL B 1 89 ? 5.902 6.945 17.453 1 94.88 89 VAL B C 1
ATOM 2029 O O . VAL B 1 89 ? 4.727 6.602 17.594 1 94.88 89 VAL B O 1
ATOM 2032 N N . PRO B 1 90 ? 6.902 6.625 18.266 1 92.56 90 PRO B N 1
ATOM 2033 C CA . PRO B 1 90 ? 6.527 5.902 19.484 1 92.56 90 PRO B CA 1
ATOM 2034 C C . PRO B 1 90 ? 5.473 6.645 20.312 1 92.56 90 PRO B C 1
ATOM 2036 O O . PRO B 1 90 ? 5.492 7.875 20.375 1 92.56 90 PRO B O 1
ATOM 2039 N N . GLN B 1 91 ? 4.684 5.867 21.016 1 89.44 91 GLN B N 1
ATOM 2040 C CA . GLN B 1 91 ? 3.516 6.402 21.703 1 89.44 91 GLN B CA 1
ATOM 2041 C C . GLN B 1 91 ? 3.916 7.43 22.766 1 89.44 91 GLN B C 1
ATOM 2043 O O . GLN B 1 91 ? 3.203 8.406 22.984 1 89.44 91 GLN B O 1
ATOM 2048 N N . HIS B 1 92 ? 4.992 7.238 23.391 1 91.5 92 HIS B N 1
ATOM 2049 C CA . HIS B 1 92 ? 5.395 8.117 24.484 1 91.5 92 HIS B CA 1
ATOM 2050 C C . HIS B 1 92 ? 5.863 9.469 23.953 1 91.5 92 HIS B C 1
ATOM 2052 O O . HIS B 1 92 ? 5.922 10.445 24.703 1 91.5 92 HIS B O 1
ATOM 2058 N N . LEU B 1 93 ? 6.062 9.562 22.641 1 91.44 93 LEU B N 1
ATOM 2059 C CA . LEU B 1 93 ? 6.488 10.812 22.031 1 91.44 93 LEU B CA 1
ATOM 2060 C C . LEU B 1 93 ? 5.332 11.484 21.297 1 91.44 93 LEU B C 1
ATOM 2062 O O . LEU B 1 93 ? 5.473 12.594 20.781 1 91.44 93 LEU B O 1
ATOM 2066 N N . ALA B 1 94 ? 4.195 10.82 21.281 1 92.12 94 ALA B N 1
ATOM 2067 C CA . ALA B 1 94 ? 3.061 11.328 20.516 1 92.12 94 ALA B CA 1
ATOM 2068 C C . ALA B 1 94 ? 2.449 12.555 21.188 1 92.12 94 ALA B C 1
ATOM 2070 O O . ALA B 1 94 ? 2.252 12.57 22.406 1 92.12 94 ALA B O 1
ATOM 2071 N N . THR B 1 95 ? 2.246 13.602 20.406 1 91.88 95 THR B N 1
ATOM 2072 C CA . THR B 1 95 ? 1.569 14.805 20.875 1 91.88 95 THR B CA 1
ATOM 2073 C C . THR B 1 95 ? 0.096 14.781 20.484 1 91.88 95 THR B C 1
ATOM 2075 O O . THR B 1 95 ? -0.371 13.828 19.859 1 91.88 95 THR B O 1
ATOM 2078 N N . THR B 1 96 ? -0.645 15.859 20.828 1 88.19 96 THR B N 1
ATOM 2079 C CA . THR B 1 96 ? -2.064 15.961 20.516 1 88.19 96 THR B CA 1
ATOM 2080 C C . THR B 1 96 ? -2.275 16.047 19 1 88.19 96 THR B C 1
ATOM 2082 O O . THR B 1 96 ? -3.283 15.555 18.484 1 88.19 96 THR B O 1
ATOM 2085 N N . VAL B 1 97 ? -1.323 16.656 18.328 1 89 97 VAL B N 1
ATOM 2086 C CA . VAL B 1 97 ? -1.433 16.797 16.891 1 89 97 VAL B CA 1
ATOM 2087 C C . VAL B 1 97 ? -1.335 15.414 16.234 1 89 97 VAL B C 1
ATOM 2089 O O . VAL B 1 97 ? -2.094 15.102 15.312 1 89 97 VAL B O 1
ATOM 2092 N N . HIS B 1 98 ? -0.413 14.617 16.734 1 93 98 HIS B N 1
ATOM 2093 C CA . HIS B 1 98 ? -0.286 13.25 16.219 1 93 98 HIS B CA 1
ATOM 2094 C C . HIS B 1 98 ? -1.599 12.484 16.359 1 93 98 HIS B C 1
ATOM 2096 O O . HIS B 1 98 ? -2.078 11.891 15.398 1 93 98 HIS B O 1
ATOM 2102 N N . THR B 1 99 ? -2.113 12.586 17.516 1 91.12 99 THR B N 1
ATOM 2103 C CA . THR B 1 99 ? -3.324 11.836 17.828 1 91.12 99 THR B CA 1
ATOM 2104 C C . THR B 1 99 ? -4.504 12.359 17.016 1 91.12 99 THR B C 1
ATOM 2106 O O . THR B 1 99 ? -5.355 11.578 16.578 1 91.12 99 THR B O 1
ATOM 2109 N N . SER B 1 100 ? -4.559 13.648 16.875 1 86.69 100 SER B N 1
ATOM 2110 C CA . SER B 1 100 ? -5.633 14.25 16.078 1 86.69 100 SER B CA 1
ATOM 2111 C C . SER B 1 100 ? -5.582 13.781 14.633 1 86.69 100 SER B C 1
ATOM 2113 O O . SER B 1 100 ? -6.617 13.484 14.031 1 86.69 100 SER B O 1
ATOM 2115 N N . LEU B 1 101 ? -4.391 13.719 14.102 1 90.38 101 LEU B N 1
ATOM 2116 C CA . LEU B 1 101 ? -4.215 13.266 12.727 1 90.38 101 LEU B CA 1
ATOM 2117 C C . LEU B 1 101 ? -4.68 11.82 12.57 1 90.38 101 LEU B C 1
ATOM 2119 O O . LEU B 1 101 ? -5.379 11.492 11.609 1 90.38 101 LEU B O 1
ATOM 2123 N N . ILE B 1 102 ? -4.285 10.961 13.484 1 92.56 102 ILE B N 1
ATOM 2124 C CA . ILE B 1 102 ? -4.617 9.539 13.438 1 92.56 102 ILE B CA 1
ATOM 2125 C C . ILE B 1 102 ? -6.129 9.359 13.555 1 92.56 102 ILE B C 1
ATOM 2127 O O . ILE B 1 102 ? -6.734 8.609 12.789 1 92.56 102 ILE B O 1
ATOM 2131 N N . THR B 1 103 ? -6.746 10.086 14.406 1 87.5 103 THR B N 1
ATOM 2132 C CA . THR B 1 103 ? -8.18 9.969 14.641 1 87.5 103 THR B CA 1
ATOM 2133 C C . THR B 1 103 ? -8.961 10.43 13.414 1 87.5 103 THR B C 1
ATOM 2135 O O . THR B 1 103 ? -10.008 9.867 13.086 1 87.5 103 THR B O 1
ATOM 2138 N N . MET B 1 104 ? -8.445 11.406 12.773 1 85.06 104 MET B N 1
ATOM 2139 C CA . MET B 1 104 ? -9.164 12 11.648 1 85.06 104 MET B CA 1
ATOM 2140 C C . MET B 1 104 ? -8.977 11.172 10.383 1 85.06 104 MET B C 1
ATOM 2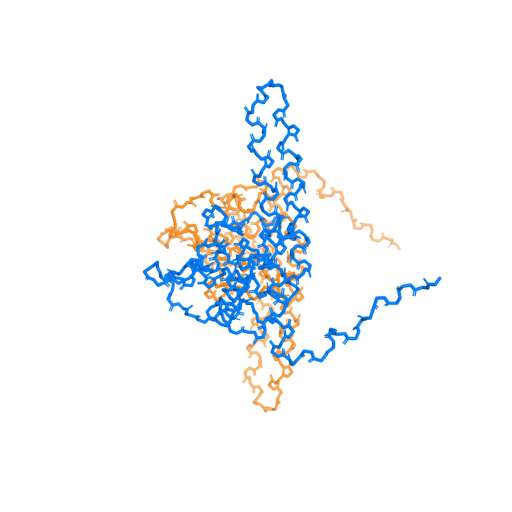142 O O . MET B 1 104 ? -9.945 10.891 9.672 1 85.06 104 MET B O 1
ATOM 2146 N N . LEU B 1 105 ? -7.797 10.766 10.07 1 89.5 105 LEU B N 1
ATOM 2147 C CA . LEU B 1 105 ? -7.492 10.219 8.758 1 89.5 105 LEU B CA 1
ATOM 2148 C C . LEU B 1 105 ? -7.414 8.695 8.805 1 89.5 105 LEU B C 1
ATOM 2150 O O . LEU B 1 105 ? -7.48 8.031 7.77 1 89.5 105 LEU B O 1
ATOM 2154 N N . SER B 1 106 ? -7.223 8.141 9.984 1 87.12 106 SER B N 1
ATOM 2155 C CA . SER B 1 106 ? -7.121 6.699 10.18 1 87.12 106 SER B CA 1
ATOM 2156 C C . SER B 1 106 ? -7.773 6.277 11.492 1 87.12 106 SER B C 1
ATOM 2158 O O . SER B 1 106 ? -7.098 5.766 12.391 1 87.12 106 SER B O 1
ATOM 2160 N N . PRO B 1 107 ? -9.016 6.383 11.391 1 76.44 107 PRO B N 1
ATOM 2161 C CA . PRO B 1 107 ? -9.695 6.055 12.648 1 76.44 107 PRO B CA 1
ATOM 2162 C C . PRO B 1 107 ? -9.617 4.57 12.984 1 76.44 107 PRO B C 1
ATOM 2164 O O . PRO B 1 107 ? -9.695 4.195 14.164 1 76.44 107 PRO B O 1
ATOM 2167 N N . GLU B 1 108 ? -9.461 3.758 12.008 1 82.25 108 GLU B N 1
ATOM 2168 C CA . GLU B 1 108 ? -9.328 2.322 12.242 1 82.25 108 GLU B CA 1
ATOM 2169 C C . GLU B 1 108 ? -7.859 1.903 12.273 1 82.25 108 GLU B C 1
ATOM 2171 O O . GLU B 1 108 ? -6.984 2.643 11.82 1 82.25 108 GLU B O 1
ATOM 2176 N N . THR B 1 109 ? -7.637 0.806 12.891 1 84.69 109 THR B N 1
ATOM 2177 C CA . THR B 1 109 ? -6.289 0.248 12.898 1 84.69 109 THR B CA 1
ATOM 2178 C C . THR B 1 109 ? -5.762 0.086 11.477 1 84.69 109 THR B C 1
ATOM 2180 O O . THR B 1 109 ? -6.465 -0.424 10.602 1 84.69 109 THR B O 1
ATOM 2183 N N . PRO B 1 110 ? -4.539 0.579 11.375 1 89.56 110 PRO B N 1
ATOM 2184 C CA . PRO B 1 110 ? -3.957 0.464 10.031 1 89.56 110 PRO B CA 1
ATOM 2185 C C . PRO B 1 110 ? -3.926 -0.976 9.523 1 89.56 110 PRO B C 1
ATOM 2187 O O . PRO B 1 110 ? -3.516 -1.883 10.25 1 89.56 110 PRO B O 1
ATOM 2190 N N . ALA B 1 111 ? -4.43 -1.163 8.375 1 90.38 111 ALA B N 1
ATOM 2191 C CA . ALA B 1 111 ? -4.469 -2.463 7.715 1 90.38 111 ALA B CA 1
ATOM 2192 C C . ALA B 1 111 ? -4.387 -2.309 6.199 1 90.38 111 ALA B C 1
ATOM 2194 O O . ALA B 1 111 ? -4.715 -1.251 5.656 1 90.38 111 ALA B O 1
ATOM 2195 N N . PRO B 1 112 ? -3.9 -3.363 5.574 1 95.88 112 PRO B N 1
ATOM 2196 C CA . PRO B 1 112 ? -3.877 -3.295 4.109 1 95.88 112 PRO B CA 1
ATOM 2197 C C . PRO B 1 112 ? -5.27 -3.141 3.506 1 95.88 112 PRO B C 1
ATOM 2199 O O . PRO B 1 112 ? -6.234 -3.729 4.004 1 95.88 112 PRO B O 1
ATOM 2202 N N . PHE B 1 113 ? -5.391 -2.328 2.496 1 95.12 113 PHE B N 1
ATOM 2203 C CA . PHE B 1 113 ? -6.652 -2.125 1.794 1 95.12 113 PHE B CA 1
ATOM 2204 C C . PHE B 1 113 ? -6.754 -3.053 0.588 1 95.12 113 PHE B C 1
ATOM 2206 O O . PHE B 1 113 ? -5.738 -3.525 0.074 1 95.12 113 PHE B O 1
ATOM 2213 N N . PRO B 1 114 ? -8.008 -3.334 0.182 1 97.12 114 PRO B N 1
ATOM 2214 C CA . PRO B 1 114 ? -8.164 -4.137 -1.034 1 97.12 114 PRO B CA 1
ATOM 2215 C C . PRO B 1 114 ? -7.59 -3.447 -2.271 1 97.12 114 PRO B C 1
ATOM 2217 O O . PRO B 1 114 ? -7.871 -2.271 -2.514 1 97.12 114 PRO B O 1
ATOM 2220 N N . TRP B 1 115 ? -6.863 -4.215 -3.09 1 97.19 115 TRP B N 1
ATOM 2221 C CA . TRP B 1 115 ? -6.125 -3.65 -4.219 1 97.19 115 TRP B CA 1
ATOM 2222 C C . TRP B 1 115 ? -7.074 -2.996 -5.215 1 97.19 115 TRP B C 1
ATOM 2224 O O . TRP B 1 115 ? -6.77 -1.938 -5.77 1 97.19 115 TRP B O 1
ATOM 2234 N N . PRO B 1 116 ? -8.297 -3.51 -5.504 1 95.94 116 PRO B N 1
ATOM 2235 C CA . PRO B 1 116 ? -9.18 -2.842 -6.469 1 95.94 116 PRO B CA 1
ATOM 2236 C C . PRO B 1 116 ? -9.547 -1.422 -6.043 1 95.94 116 PRO B C 1
ATOM 2238 O O . PRO B 1 116 ? -10.031 -0.636 -6.863 1 95.94 116 PRO B O 1
ATOM 2241 N N . GLU B 1 117 ? -9.273 -1.1 -4.789 1 94.62 117 GLU B N 1
ATOM 2242 C CA . GLU B 1 117 ? -9.617 0.221 -4.277 1 94.62 117 GLU B CA 1
ATOM 2243 C C . GLU B 1 117 ? -8.414 1.157 -4.297 1 94.62 117 GLU B C 1
ATOM 2245 O O . GLU B 1 117 ? -8.484 2.281 -3.793 1 94.62 117 GLU B O 1
ATOM 2250 N N . VAL B 1 118 ? -7.383 0.776 -4.914 1 94.5 118 VAL B N 1
ATOM 2251 C CA . VAL B 1 118 ? -6.094 1.455 -4.832 1 94.5 118 VAL B CA 1
ATOM 2252 C C . VAL B 1 118 ? -6.227 2.883 -5.355 1 94.5 118 VAL B C 1
ATOM 2254 O O . VAL B 1 118 ? -5.496 3.779 -4.926 1 94.5 118 VAL B O 1
ATOM 2257 N N . ASN B 1 119 ? -7.238 3.164 -6.207 1 92.5 119 ASN B N 1
ATOM 2258 C CA . ASN B 1 119 ? -7.348 4.48 -6.832 1 92.5 119 ASN B CA 1
ATOM 2259 C C . ASN B 1 119 ? -8.367 5.359 -6.105 1 92.5 119 ASN B C 1
ATOM 2261 O O . ASN B 1 119 ? -8.617 6.492 -6.516 1 92.5 119 ASN B O 1
ATOM 2265 N N . LYS B 1 120 ? -8.953 4.824 -5.031 1 92.94 120 LYS B N 1
ATOM 2266 C CA . LYS B 1 120 ? -9.805 5.68 -4.207 1 92.94 120 LYS B CA 1
ATOM 2267 C C . LYS B 1 120 ? -8.969 6.695 -3.428 1 92.94 120 LYS B C 1
ATOM 2269 O O . LYS B 1 120 ? -7.844 6.402 -3.021 1 92.94 120 LYS B O 1
ATOM 2274 N N . ALA B 1 121 ? -9.562 7.797 -3.154 1 91.31 121 ALA B N 1
ATOM 2275 C CA . ALA B 1 121 ? -8.844 8.891 -2.516 1 91.31 121 ALA B CA 1
ATOM 2276 C C . ALA B 1 121 ? -8.406 8.516 -1.104 1 91.31 121 ALA B C 1
ATOM 2278 O O . ALA B 1 121 ? -7.32 8.898 -0.66 1 91.31 121 ALA B O 1
ATOM 2279 N N . VAL B 1 122 ? -9.188 7.73 -0.445 1 92.25 122 VAL B N 1
ATOM 2280 C CA . VAL B 1 122 ? -8.938 7.387 0.951 1 92.25 122 VAL B CA 1
ATOM 2281 C C . VAL B 1 122 ? -7.699 6.492 1.049 1 92.25 122 VAL B C 1
ATOM 2283 O O . VAL B 1 122 ? -7.02 6.477 2.076 1 92.25 122 VAL B O 1
ATOM 2286 N N . THR B 1 123 ? -7.289 5.836 -0.034 1 95.19 123 THR B N 1
ATOM 2287 C CA . THR B 1 123 ? -6.262 4.801 -0.012 1 95.19 123 THR B CA 1
ATOM 2288 C C . THR B 1 123 ? -4.883 5.41 0.24 1 95.19 123 THR B C 1
ATOM 2290 O O . THR B 1 123 ? -4.031 4.781 0.871 1 95.19 123 THR B O 1
ATOM 2293 N N . LYS B 1 124 ? -4.727 6.586 -0.24 1 95.31 124 LYS B N 1
ATOM 2294 C CA . LYS B 1 124 ? -3.471 7.281 0.036 1 95.31 124 LYS B CA 1
ATOM 2295 C C . LYS B 1 124 ? -3.197 7.344 1.536 1 95.31 124 LYS B C 1
ATOM 2297 O O . LYS B 1 124 ? -2.07 7.105 1.977 1 95.31 124 LYS B O 1
ATOM 2302 N N . TYR B 1 125 ? -4.184 7.613 2.281 1 94.56 125 TYR B N 1
ATOM 2303 C CA . TYR B 1 125 ? -4.043 7.773 3.725 1 94.56 125 TYR B CA 1
ATOM 2304 C C . TYR B 1 125 ? -4.016 6.422 4.426 1 94.56 125 TYR B C 1
ATOM 2306 O O . TYR B 1 125 ? -3.346 6.258 5.445 1 94.56 125 TYR B O 1
ATOM 2314 N N . GLN B 1 126 ? -4.715 5.492 3.863 1 95.25 126 GLN B N 1
ATOM 2315 C CA . GLN B 1 126 ? -4.605 4.129 4.379 1 95.25 126 GLN B CA 1
ATOM 2316 C C . GLN B 1 126 ? -3.199 3.574 4.18 1 95.25 126 GLN B C 1
ATOM 2318 O O . GLN B 1 126 ? -2.656 2.91 5.062 1 95.25 126 GLN B O 1
ATOM 2323 N N . TYR B 1 127 ? -2.705 3.877 3.02 1 97.44 127 TYR B N 1
ATOM 2324 C CA . TYR B 1 127 ? -1.334 3.463 2.748 1 97.44 127 TYR B CA 1
ATOM 2325 C C . TYR B 1 127 ? -0.357 4.16 3.686 1 97.44 127 TYR B C 1
ATOM 2327 O O . TYR B 1 127 ? 0.581 3.537 4.191 1 97.44 127 TYR B O 1
ATOM 2335 N N . ALA B 1 128 ? -0.556 5.402 3.902 1 97.94 128 ALA B N 1
ATOM 2336 C CA . ALA B 1 128 ? 0.287 6.145 4.832 1 97.94 128 ALA B CA 1
ATOM 2337 C C . ALA B 1 128 ? 0.263 5.512 6.223 1 97.94 128 ALA B C 1
ATOM 2339 O O . ALA B 1 128 ? 1.304 5.391 6.875 1 97.94 128 ALA B O 1
ATOM 2340 N N . ALA B 1 129 ? -0.904 5.129 6.645 1 96.94 129 ALA B N 1
ATOM 2341 C CA . ALA B 1 129 ? -1.044 4.516 7.965 1 96.94 129 ALA B CA 1
ATOM 2342 C C . ALA B 1 129 ? -0.303 3.182 8.031 1 96.94 129 ALA B C 1
ATOM 2344 O O . ALA B 1 129 ? 0.371 2.887 9.016 1 96.94 129 ALA B O 1
ATOM 2345 N N . LEU B 1 130 ? -0.422 2.447 6.98 1 96.19 130 LEU B N 1
ATOM 2346 C CA . LEU B 1 130 ? 0.267 1.164 6.906 1 96.19 130 LEU B CA 1
ATOM 2347 C C . LEU B 1 130 ? 1.779 1.355 6.961 1 96.19 130 LEU B C 1
ATOM 2349 O O . LEU B 1 130 ? 2.473 0.646 7.695 1 96.19 130 LEU B O 1
ATOM 2353 N N . VAL B 1 131 ? 2.25 2.279 6.207 1 97.38 131 VAL B N 1
ATOM 2354 C CA . VAL B 1 131 ? 3.678 2.568 6.137 1 97.38 131 VAL B CA 1
ATOM 2355 C C . VAL B 1 131 ? 4.176 3.061 7.492 1 97.38 131 VAL B C 1
ATOM 2357 O O . VAL B 1 131 ? 5.277 2.715 7.918 1 97.38 131 VAL B O 1
ATOM 2360 N N . GLY B 1 132 ? 3.373 3.871 8.172 1 97.25 132 GLY B N 1
ATOM 2361 C CA . GLY B 1 132 ? 3.744 4.316 9.5 1 97.25 132 GLY B CA 1
ATOM 2362 C C . GLY B 1 132 ? 3.949 3.172 10.477 1 97.25 132 GLY B C 1
ATOM 2363 O O . GLY B 1 132 ? 4.898 3.182 11.266 1 97.25 132 GLY B O 1
ATOM 2364 N N . GLN B 1 133 ? 3.043 2.225 10.406 1 94.69 133 GLN B N 1
ATOM 2365 C CA . GLN B 1 133 ? 3.193 1.045 11.25 1 94.69 133 GLN B CA 1
ATOM 2366 C C . GLN B 1 133 ? 4.473 0.286 10.914 1 94.69 133 GLN B C 1
ATOM 2368 O O . GLN B 1 133 ? 5.172 -0.191 11.812 1 94.69 133 GLN B O 1
ATOM 2373 N N . TRP B 1 134 ? 4.73 0.228 9.609 1 93.62 134 TRP B N 1
ATOM 2374 C CA . TRP B 1 134 ? 5.957 -0.424 9.164 1 93.62 134 TRP B CA 1
ATOM 2375 C C . TRP B 1 134 ? 7.188 0.31 9.688 1 93.62 134 TRP B C 1
ATOM 2377 O O . TRP B 1 134 ? 8.148 -0.32 10.133 1 93.62 134 TRP B O 1
ATOM 2387 N N . ALA B 1 135 ? 7.133 1.56 9.578 1 95.75 135 ALA B N 1
ATOM 2388 C CA . ALA B 1 135 ? 8.242 2.381 10.062 1 95.75 135 ALA B CA 1
ATOM 2389 C C . ALA B 1 135 ? 8.492 2.137 11.547 1 95.75 135 ALA B C 1
ATOM 2391 O O . ALA B 1 135 ? 9.648 2.051 11.984 1 95.75 135 ALA B O 1
ATOM 2392 N N . ARG B 1 136 ? 7.41 2.055 12.266 1 93.88 136 ARG B N 1
ATOM 2393 C CA . ARG B 1 136 ? 7.516 1.803 13.695 1 93.88 136 ARG B CA 1
ATOM 2394 C C . ARG B 1 136 ? 8.125 0.432 13.969 1 93.88 136 ARG B C 1
ATOM 2396 O O . ARG B 1 136 ? 9.055 0.309 14.773 1 93.88 136 ARG B O 1
ATOM 2403 N N . MET B 1 137 ? 7.727 -0.562 13.258 1 89.56 137 MET B N 1
ATOM 2404 C CA . MET B 1 137 ? 8.156 -1.939 13.477 1 89.56 137 MET B CA 1
ATOM 2405 C C . MET B 1 137 ? 9.609 -2.129 13.062 1 89.56 137 MET B C 1
ATOM 2407 O O . MET B 1 137 ? 10.336 -2.91 13.68 1 89.56 137 MET B O 1
ATOM 2411 N N . THR B 1 138 ? 10.031 -1.454 12.031 1 91.44 138 THR B N 1
ATOM 2412 C CA . THR B 1 138 ? 11.383 -1.617 11.508 1 91.44 138 THR B CA 1
ATOM 2413 C C . THR B 1 138 ? 12.32 -0.562 12.094 1 91.44 138 THR B C 1
ATOM 2415 O O . THR B 1 138 ? 13.516 -0.546 11.789 1 91.44 138 THR B O 1
ATOM 2418 N N . GLU B 1 139 ? 11.75 0.411 12.844 1 93.38 139 GLU B N 1
ATOM 2419 C CA . GLU B 1 139 ? 12.516 1.495 13.445 1 93.38 139 GLU B CA 1
ATOM 2420 C C . GLU B 1 139 ? 13.25 2.311 12.383 1 93.38 139 GLU B C 1
ATOM 2422 O O . GLU B 1 139 ? 14.43 2.641 12.555 1 93.38 139 GLU B O 1
ATOM 2427 N N . ASP B 1 140 ? 12.641 2.467 11.289 1 94.31 140 ASP B N 1
ATOM 2428 C CA . ASP B 1 140 ? 13.164 3.289 10.195 1 94.31 140 ASP B CA 1
ATOM 2429 C C . ASP B 1 140 ? 12.516 4.672 10.195 1 94.31 140 ASP B C 1
ATOM 2431 O O . ASP B 1 140 ? 11.453 4.867 9.609 1 94.31 140 ASP B O 1
ATOM 2435 N N . LYS B 1 141 ? 13.188 5.652 10.648 1 91.5 141 LYS B N 1
ATOM 2436 C CA . LYS B 1 141 ? 12.656 7 10.844 1 91.5 141 LYS B CA 1
ATOM 2437 C C . LYS B 1 141 ? 12.531 7.738 9.516 1 91.5 141 LYS B C 1
ATOM 2439 O O . LYS B 1 141 ? 11.805 8.734 9.422 1 91.5 141 LYS B O 1
ATOM 2444 N N . SER B 1 142 ? 13.18 7.254 8.492 1 95.62 142 SER B N 1
ATOM 2445 C CA . SER B 1 142 ? 13.18 7.957 7.215 1 95.62 142 SER B CA 1
ATOM 2446 C C . SER B 1 142 ? 12.188 7.336 6.242 1 95.62 142 SER B C 1
ATOM 2448 O O . SER B 1 142 ? 11.984 7.848 5.137 1 95.62 142 SER B O 1
ATOM 2450 N N . MET B 1 143 ? 11.508 6.309 6.676 1 96.94 143 MET B N 1
ATOM 2451 C CA . MET B 1 143 ? 10.625 5.543 5.801 1 96.94 143 MET B CA 1
ATOM 2452 C C . MET B 1 143 ? 9.516 6.43 5.242 1 96.94 143 MET B C 1
ATOM 2454 O O . MET B 1 143 ? 9.266 6.434 4.035 1 96.94 143 MET B O 1
ATOM 2458 N N . CYS B 1 144 ? 8.914 7.188 6.078 1 98.25 144 CYS B N 1
ATOM 2459 C CA . CYS B 1 144 ? 7.77 7.992 5.66 1 98.25 144 CYS B CA 1
ATOM 2460 C C . CYS B 1 144 ? 8.188 9.062 4.656 1 98.25 144 CYS B C 1
ATOM 2462 O O . CYS B 1 144 ? 7.477 9.312 3.686 1 98.25 144 CYS B O 1
ATOM 2464 N N . GLN B 1 145 ? 9.32 9.648 4.891 1 97.62 145 GLN B N 1
ATOM 2465 C CA . GLN B 1 145 ? 9.844 10.648 3.965 1 97.62 145 GLN B CA 1
ATOM 2466 C C . GLN B 1 145 ? 10.156 10.031 2.605 1 97.62 145 GLN B C 1
ATOM 2468 O O . GLN B 1 145 ? 9.922 10.648 1.567 1 97.62 145 GLN B O 1
ATOM 2473 N N . ARG B 1 146 ? 10.633 8.82 2.617 1 97.06 146 ARG B N 1
ATOM 2474 C CA . ARG B 1 146 ? 10.984 8.133 1.38 1 97.06 146 ARG B CA 1
ATOM 2475 C C . ARG B 1 146 ? 9.727 7.738 0.604 1 97.06 146 ARG B C 1
ATOM 2477 O O . ARG B 1 146 ? 9.727 7.754 -0.629 1 97.06 146 ARG B O 1
ATOM 2484 N N . VAL B 1 147 ? 8.688 7.465 1.278 1 98.12 147 VAL B N 1
ATOM 2485 C CA . VAL B 1 147 ? 7.461 6.969 0.658 1 98.12 147 VAL B CA 1
ATOM 2486 C C . VAL B 1 147 ? 6.637 8.141 0.134 1 98.12 147 VAL B C 1
ATOM 2488 O O . VAL B 1 147 ? 5.906 8 -0.853 1 98.12 147 VAL B O 1
ATOM 2491 N N . PHE B 1 148 ? 6.734 9.289 0.76 1 97.69 148 PHE B N 1
ATOM 2492 C CA . PHE B 1 148 ? 6.02 10.484 0.324 1 97.69 148 PHE B CA 1
ATOM 2493 C C . PHE B 1 148 ? 6.996 11.609 0.001 1 97.69 148 PHE B C 1
ATOM 2495 O O . PHE B 1 148 ? 6.988 12.656 0.656 1 97.69 148 PHE B O 1
ATOM 2502 N N . PRO B 1 149 ? 7.656 11.453 -1.131 1 96.94 149 PRO B N 1
ATOM 2503 C CA . PRO B 1 149 ? 8.758 12.367 -1.456 1 96.94 149 PRO B CA 1
ATOM 2504 C C . PRO B 1 149 ? 8.266 13.68 -2.053 1 96.94 149 PRO B C 1
ATOM 2506 O O . PRO B 1 149 ? 9.047 14.633 -2.18 1 96.94 149 PRO B O 1
ATOM 2509 N N . SER B 1 150 ? 7.016 13.766 -2.445 1 95.56 150 SER B N 1
ATOM 2510 C CA . SER B 1 150 ? 6.504 14.945 -3.137 1 95.56 150 SER B CA 1
ATOM 2511 C C . SER B 1 150 ? 6.355 16.125 -2.184 1 95.56 150 SER B C 1
ATOM 2513 O O . SER B 1 150 ? 6.258 17.281 -2.619 1 95.56 150 SER B O 1
ATOM 2515 N N . CYS B 1 151 ? 6.289 15.805 -0.896 1 94.69 151 CYS B N 1
ATOM 2516 C CA . CYS B 1 151 ? 6.211 16.875 0.091 1 94.69 151 CYS B CA 1
ATOM 2517 C C . CYS B 1 151 ? 7.586 17.469 0.375 1 94.69 151 CYS B C 1
ATOM 2519 O O . CYS B 1 151 ? 8.516 16.734 0.729 1 94.69 151 CYS B O 1
ATOM 2521 N N . THR B 1 152 ? 7.723 18.688 0.346 1 93.31 152 THR B N 1
ATOM 2522 C CA . THR B 1 152 ? 9.016 19.359 0.508 1 93.31 152 THR B CA 1
ATOM 2523 C C . THR B 1 152 ? 9.328 19.578 1.985 1 93.31 152 THR B C 1
ATOM 2525 O O . THR B 1 152 ? 10.461 19.891 2.344 1 93.31 152 THR B O 1
ATOM 2528 N N . LEU B 1 153 ? 8.375 19.359 2.875 1 93.5 153 LEU B N 1
ATOM 2529 C CA . LEU B 1 153 ? 8.586 19.5 4.312 1 93.5 153 LEU B CA 1
ATOM 2530 C C . LEU B 1 153 ? 9.047 18.172 4.918 1 93.5 153 LEU B C 1
ATOM 2532 O O . LEU B 1 153 ? 8.711 17.109 4.414 1 93.5 153 LEU B O 1
ATOM 2536 N N . THR B 1 154 ? 9.812 18.328 5.949 1 95 154 THR B N 1
ATOM 2537 C CA . THR B 1 154 ? 10.094 17.141 6.754 1 95 154 THR B CA 1
ATOM 2538 C C . THR B 1 154 ? 8.875 16.75 7.594 1 95 154 THR B C 1
ATOM 2540 O O . THR B 1 154 ? 7.988 17.578 7.824 1 95 154 THR B O 1
ATOM 2543 N N . PRO B 1 155 ? 8.852 15.477 8.055 1 95.31 155 PRO B N 1
ATOM 2544 C CA . PRO B 1 155 ? 7.711 15.055 8.875 1 95.31 155 PRO B CA 1
ATOM 2545 C C . PRO B 1 155 ? 7.508 15.938 10.102 1 95.31 155 PRO B C 1
ATOM 2547 O O . PRO B 1 155 ? 6.371 16.281 10.438 1 95.31 155 PRO B O 1
ATOM 2550 N N . THR B 1 156 ? 8.578 16.328 10.75 1 93.62 156 THR B N 1
ATOM 2551 C CA . THR B 1 156 ? 8.484 17.172 11.945 1 93.62 156 THR B CA 1
ATOM 2552 C C . THR B 1 156 ? 7.953 18.562 11.586 1 93.62 156 THR B C 1
ATOM 2554 O O . THR B 1 156 ? 7.211 19.156 12.359 1 93.62 156 THR B O 1
ATOM 2557 N N . GLN B 1 157 ? 8.336 19.047 10.453 1 93.06 157 GLN B N 1
ATOM 2558 C CA . GLN B 1 157 ? 7.848 20.344 10 1 93.06 157 GLN B CA 1
ATOM 2559 C C . GLN B 1 157 ? 6.355 20.281 9.695 1 93.06 157 GLN B C 1
ATOM 2561 O O . GLN B 1 157 ? 5.629 21.25 9.938 1 93.06 157 GLN B O 1
ATOM 2566 N N . VAL B 1 158 ? 5.879 19.172 9.148 1 93.19 158 VAL B N 1
ATOM 2567 C CA . VAL B 1 158 ? 4.457 19 8.875 1 93.19 158 VAL B CA 1
ATOM 2568 C C . VAL B 1 158 ? 3.666 19.078 10.18 1 93.19 158 VAL B C 1
ATOM 2570 O O . VAL B 1 158 ? 2.666 19.797 10.266 1 93.19 158 VAL B O 1
ATOM 2573 N N . ILE B 1 159 ? 4.152 18.375 11.227 1 92.56 159 ILE B N 1
ATOM 2574 C CA . ILE B 1 159 ? 3.475 18.344 12.516 1 92.56 159 ILE B CA 1
ATOM 2575 C C . ILE B 1 159 ? 3.449 19.734 13.133 1 92.56 159 ILE B C 1
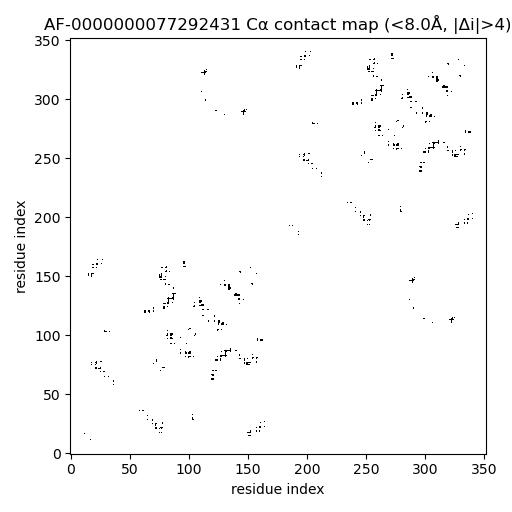ATOM 2577 O O . ILE B 1 159 ? 2.432 20.156 13.68 1 92.56 159 ILE B O 1
ATOM 2581 N N . LYS B 1 160 ? 4.535 20.422 13.055 1 89.62 160 LYS B N 1
ATOM 2582 C CA . LYS B 1 160 ? 4.609 21.781 13.594 1 89.62 160 LYS B CA 1
ATOM 2583 C C . LYS B 1 160 ? 3.627 22.703 12.883 1 89.62 160 LYS B C 1
ATOM 2585 O O . LYS B 1 160 ? 2.973 23.531 13.523 1 89.62 160 LYS B O 1
ATOM 2590 N N . SER B 1 161 ? 3.562 22.562 11.57 1 86.62 161 SER B N 1
ATOM 2591 C CA . SER B 1 161 ? 2.654 23.391 10.789 1 86.62 161 SER B CA 1
ATOM 2592 C C . SER B 1 161 ? 1.2 23.125 11.172 1 86.62 161 SER B C 1
ATOM 2594 O O . SER B 1 161 ? 0.385 24.047 11.203 1 86.62 161 SER B O 1
ATOM 2596 N N . LEU B 1 162 ? 0.839 21.969 11.43 1 84.69 162 LEU B N 1
ATOM 2597 C CA . LEU B 1 162 ? -0.517 21.594 11.82 1 84.69 162 LEU B CA 1
ATOM 2598 C C . LEU B 1 162 ? -0.83 22.094 13.227 1 84.69 162 LEU B C 1
ATOM 2600 O O . LEU B 1 162 ? -1.963 22.484 13.516 1 84.69 162 LEU B O 1
ATOM 2604 N N . SER B 1 163 ? 0.166 22.047 14.07 1 82.75 163 SER B N 1
ATOM 2605 C CA . SER B 1 163 ? -0.001 22.547 15.43 1 82.75 163 SER B CA 1
ATOM 2606 C C . SER B 1 163 ? -0.287 24.047 15.438 1 82.75 163 SER B C 1
ATOM 2608 O O . SER B 1 163 ? -1.113 24.516 16.219 1 82.75 163 SER B O 1
ATOM 2610 N N . ASP B 1 164 ? 0.415 24.719 14.664 1 78.56 164 ASP B N 1
ATOM 2611 C CA . ASP B 1 164 ? 0.238 26.172 14.578 1 78.56 164 ASP B CA 1
ATOM 2612 C C . ASP B 1 164 ? -1.157 26.531 14.07 1 78.56 164 ASP B C 1
ATOM 2614 O O . ASP B 1 164 ? -1.754 27.516 14.508 1 78.56 164 ASP B O 1
ATOM 2618 N N . MET B 1 165 ? -1.654 25.719 13.312 1 72.5 165 MET B N 1
ATOM 2619 C CA . MET B 1 165 ? -2.982 25.969 12.758 1 72.5 165 MET B CA 1
ATOM 2620 C C . MET B 1 165 ? -4.066 25.656 13.789 1 72.5 165 MET B C 1
ATOM 2622 O O . MET B 1 165 ? -5.066 26.359 13.875 1 72.5 165 MET B O 1
ATOM 2626 N N . LYS B 1 166 ? -3.906 24.656 14.391 1 66.75 166 LYS B N 1
ATOM 2627 C CA . LYS B 1 166 ? -4.883 24.281 15.414 1 66.75 166 LYS B CA 1
ATOM 2628 C C . LYS B 1 166 ? -5.004 25.375 16.469 1 66.75 166 LYS B C 1
ATOM 2630 O O . LYS B 1 166 ? -6.109 25.688 16.922 1 66.75 166 LYS B O 1
ATOM 2635 N N . ILE B 1 167 ? -3.959 25.891 16.828 1 55.22 167 ILE B N 1
ATOM 2636 C CA . ILE B 1 167 ? -3.943 26.984 17.797 1 55.22 167 ILE B CA 1
ATOM 2637 C C . ILE B 1 167 ? -4.66 28.203 17.234 1 55.22 167 ILE B C 1
ATOM 2639 O O . ILE B 1 167 ? -5.422 28.875 17.938 1 55.22 167 ILE B O 1
ATOM 2643 N N . SER B 1 168 ? -4.488 28.328 16.047 1 56.5 168 SER B N 1
ATOM 2644 C CA . SER B 1 168 ? -5.098 29.5 15.43 1 56.5 168 SER B CA 1
ATOM 2645 C C . SER B 1 168 ? -6.617 29.359 15.359 1 56.5 168 SER B C 1
ATOM 2647 O O . SER B 1 168 ? -7.344 30.344 15.523 1 56.5 168 SER B O 1
ATOM 2649 N N . CYS B 1 169 ? -7.047 28.25 15.141 1 55.72 169 CYS B N 1
ATOM 2650 C CA . CYS B 1 169 ? -8.484 28.016 15.07 1 55.72 169 CYS B CA 1
ATOM 2651 C C . CYS B 1 169 ? -9.117 28.094 16.453 1 55.72 169 CYS B C 1
ATOM 2653 O O . CYS B 1 169 ? -10.289 28.438 16.594 1 55.72 169 CYS B O 1
ATOM 2655 N N . HIS B 1 170 ? -8.461 27.625 17.453 1 52.25 170 HIS B N 1
ATOM 2656 C CA . HIS B 1 170 ? -8.969 27.766 18.812 1 52.25 170 HIS B CA 1
ATOM 2657 C C . HIS B 1 170 ? -8.906 29.219 19.281 1 52.25 170 HIS B C 1
ATOM 2659 O O . HIS B 1 170 ? -9.656 29.609 20.172 1 52.25 170 HIS B O 1
ATOM 2665 N N . LYS B 1 171 ? -8.023 30.109 18.875 1 52.62 171 LYS B N 1
ATOM 2666 C CA . LYS B 1 171 ? -8.039 31.531 19.219 1 52.62 171 LYS B CA 1
ATOM 2667 C C . LYS B 1 171 ? -9.188 32.25 18.531 1 52.62 171 LYS B C 1
ATOM 2669 O O . LYS B 1 171 ? -9.109 32.562 17.328 1 52.62 171 LYS B O 1
ATOM 2674 N N . GLY B 1 172 ? -10.414 31.797 18.766 1 42.62 172 GLY B N 1
ATOM 2675 C CA . GLY B 1 172 ? -11.594 32.5 18.328 1 42.62 172 GLY B CA 1
ATOM 2676 C C . GLY B 1 172 ? -11.375 34 18.203 1 42.62 172 GLY B C 1
ATOM 2677 O O . GLY B 1 172 ? -10.391 34.531 18.734 1 42.62 172 GLY B O 1
ATOM 2678 N N . PRO B 1 173 ? -12.195 34.656 17.109 1 43.22 173 PRO B N 1
ATOM 2679 C CA . PRO B 1 173 ? -12.125 36.094 17.141 1 43.22 173 PRO B CA 1
ATOM 2680 C C . PRO B 1 173 ? -12.18 36.688 18.547 1 43.22 173 PRO B C 1
ATOM 2682 O O . PRO B 1 173 ? -12.938 36.188 19.391 1 43.22 173 PRO B O 1
ATOM 2685 N N . ASP B 1 174 ? -11.117 37.062 19.078 1 37.41 174 ASP B N 1
ATOM 2686 C CA . ASP B 1 174 ? -11.297 37.906 20.25 1 37.41 174 ASP B CA 1
ATOM 2687 C C . ASP B 1 174 ? -12.453 38.875 20.062 1 37.41 174 ASP B C 1
ATOM 2689 O O . ASP B 1 174 ? -12.414 39.75 19.172 1 37.41 174 ASP B O 1
ATOM 2693 N N . TYR B 1 175 ? -13.68 38.406 20.188 1 36.53 175 TYR B N 1
ATOM 2694 C CA . TYR B 1 175 ? -14.703 39.438 20.406 1 36.53 175 TYR B CA 1
ATOM 2695 C C . TYR B 1 175 ? -14.305 40.375 21.531 1 36.53 175 TYR B C 1
ATOM 2697 O O . TYR B 1 175 ? -14.359 40 22.703 1 36.53 175 TYR B O 1
ATOM 2705 N N . ASN B 1 176 ? -13.227 41.094 21.469 1 30.05 176 ASN B N 1
ATOM 2706 C CA . ASN B 1 176 ? -13.328 42.312 22.25 1 30.05 176 ASN B CA 1
ATOM 2707 C C . ASN B 1 176 ? -14.398 43.25 21.703 1 30.05 176 ASN B C 1
ATOM 2709 O O . ASN B 1 176 ? -14.531 43.375 20.484 1 30.05 176 ASN B O 1
#

Organism: Petrolisthes cinctipes (NCBI:txid88211)